Protein AF-A0A517NDY8-F1 (afdb_monomer)

Foldseek 3Di:
DDDDDDDDDDDDDDDPDDDDPDPPPDPDDDDDDPPDDPPDDDDDDDDDPPPPPVPPLDPDPPVLVVVLVVVVVVLVVVVVVVLVVQLVVQCVVVPDDDDSVVSSVVSVVVCVVVVVVSVVCSVVVSVVVSVVVSLVVVVVVVLVVQVVCVVVVHDDDQDQDDPPRPCRVVSVVVNVVVVVVVVVVVVVVVVVVVVVVVVVVVVD

Radius of gyration: 34.44 Å; Cα contacts (8 Å, |Δi|>4): 51; chains: 1; bounding box: 74×53×96 Å

Solvent-accessible surface area (backbone atoms only — not comparable to full-atom values): 13082 Å² total; per-residue (Å²): 140,85,88,85,86,88,81,86,78,86,88,83,77,96,66,98,71,84,76,83,79,81,92,82,84,74,93,81,77,76,87,76,79,84,71,86,76,81,92,76,76,88,76,75,83,92,73,78,86,74,77,75,70,82,84,64,81,61,91,53,62,70,63,53,50,50,54,50,50,51,51,50,50,53,48,52,50,50,52,50,51,50,52,50,52,56,40,50,52,50,55,66,75,58,69,83,86,67,61,69,70,58,53,49,56,52,41,50,61,70,44,43,67,59,52,50,52,53,57,62,46,44,64,56,53,50,50,51,54,50,51,53,50,42,64,54,50,55,60,53,52,54,52,54,53,48,55,52,35,51,76,66,76,41,94,70,79,80,63,82,73,68,92,91,48,95,56,48,64,61,31,52,55,49,38,56,52,50,51,53,52,53,51,54,50,52,51,51,52,56,51,52,51,51,54,51,55,53,52,60,64,72,76,110

pLDDT: mean 74.09, std 16.4, range [38.66, 94.12]

Structure (mmCIF, N/CA/C/O backbone):
data_AF-A0A517NDY8-F1
#
_entry.id   AF-A0A517NDY8-F1
#
loop_
_atom_site.group_PDB
_atom_site.id
_atom_site.type_symbol
_atom_site.label_atom_id
_atom_site.label_alt_id
_atom_site.label_comp_id
_atom_site.label_asym_id
_atom_site.label_entity_id
_atom_site.label_seq_id
_atom_site.pdbx_PDB_ins_code
_atom_site.Cartn_x
_atom_site.Cartn_y
_atom_site.Cartn_z
_atom_site.occupancy
_atom_site.B_iso_or_equiv
_atom_site.auth_seq_id
_atom_site.auth_comp_id
_atom_site.auth_asym_id
_atom_site.auth_atom_id
_atom_site.pdbx_PDB_model_num
ATOM 1 N N . MET A 1 1 ? 16.637 0.823 60.285 1.00 38.66 1 MET A N 1
ATOM 2 C CA . MET A 1 1 ? 16.468 -0.644 60.388 1.00 38.66 1 MET A CA 1
ATOM 3 C C . MET A 1 1 ? 15.219 -0.998 59.595 1.00 38.66 1 MET A C 1
ATOM 5 O O . MET A 1 1 ? 14.135 -0.649 60.023 1.00 38.66 1 MET A O 1
ATOM 9 N N . THR A 1 2 ? 15.351 -1.195 58.283 1.00 39.97 2 THR A N 1
ATOM 10 C CA . THR A 1 2 ? 15.646 -2.437 57.525 1.00 39.97 2 THR A CA 1
ATOM 11 C C . THR A 1 2 ? 14.377 -3.054 56.934 1.00 39.97 2 THR A C 1
ATOM 13 O O . THR A 1 2 ? 13.453 -3.444 57.633 1.00 39.97 2 THR A O 1
ATOM 16 N N . VAL A 1 3 ? 14.401 -3.062 55.602 1.00 48.06 3 VAL A N 1
ATOM 17 C CA . VAL A 1 3 ? 13.451 -3.531 54.588 1.00 48.06 3 VAL A CA 1
ATOM 18 C C . VAL A 1 3 ? 13.262 -5.053 54.629 1.00 48.06 3 VAL A C 1
ATOM 20 O O . VAL A 1 3 ? 14.221 -5.775 54.882 1.00 48.06 3 VAL A O 1
ATOM 23 N N . GLY A 1 4 ? 12.070 -5.538 54.258 1.00 39.91 4 GLY A N 1
ATOM 24 C CA . GLY A 1 4 ? 11.822 -6.945 53.921 1.00 39.91 4 GLY A CA 1
ATOM 25 C C . GLY A 1 4 ? 10.893 -7.096 52.710 1.00 39.91 4 GLY A C 1
ATOM 26 O O . GLY A 1 4 ? 9.677 -7.124 52.859 1.00 39.91 4 GLY A O 1
ATOM 27 N N . ARG A 1 5 ? 11.476 -7.181 51.505 1.00 50.50 5 ARG A N 1
ATOM 28 C CA . ARG A 1 5 ? 10.830 -7.608 50.247 1.00 50.50 5 ARG A CA 1
ATOM 29 C C . ARG A 1 5 ? 10.824 -9.141 50.194 1.00 50.50 5 ARG A C 1
ATOM 31 O O . ARG A 1 5 ? 11.896 -9.736 50.208 1.00 50.50 5 ARG A O 1
ATOM 38 N N . GLY A 1 6 ? 9.656 -9.768 50.064 1.00 46.53 6 GLY A N 1
ATOM 39 C CA . GLY A 1 6 ? 9.524 -11.199 49.765 1.00 46.53 6 GLY A CA 1
ATOM 40 C C . GLY A 1 6 ? 9.251 -11.430 48.279 1.00 46.53 6 GLY A C 1
ATOM 41 O O . GLY A 1 6 ? 8.103 -11.376 47.854 1.00 46.53 6 GLY A O 1
ATOM 42 N N . GLY A 1 7 ? 10.305 -11.650 47.488 1.00 41.03 7 GLY A N 1
ATOM 43 C CA . GLY A 1 7 ? 10.214 -12.105 46.097 1.00 41.03 7 GLY A CA 1
ATOM 44 C C . GLY A 1 7 ? 10.309 -13.630 46.023 1.00 41.03 7 GLY A C 1
ATOM 45 O O . GLY A 1 7 ? 11.309 -14.204 46.447 1.00 41.03 7 GLY A O 1
ATOM 46 N N . GLY A 1 8 ? 9.274 -14.285 45.496 1.00 48.66 8 GLY A N 1
ATOM 47 C CA . GLY A 1 8 ? 9.266 -15.724 45.233 1.00 48.66 8 GLY A CA 1
ATOM 48 C C . GLY A 1 8 ? 9.823 -16.036 43.845 1.00 48.66 8 GLY A C 1
ATOM 49 O O . GLY A 1 8 ? 9.153 -15.796 42.846 1.00 48.66 8 GLY A O 1
ATOM 50 N N . HIS A 1 9 ? 11.036 -16.586 43.785 1.00 49.62 9 HIS A N 1
ATOM 51 C CA . HIS A 1 9 ? 11.567 -17.241 42.587 1.00 49.62 9 HIS A CA 1
ATOM 52 C C . HIS A 1 9 ? 11.168 -18.731 42.571 1.00 49.62 9 HIS A C 1
ATOM 54 O O . HIS A 1 9 ? 11.298 -19.396 43.603 1.00 49.62 9 HIS A O 1
ATOM 60 N N . PRO A 1 10 ? 10.751 -19.298 41.424 1.00 53.66 10 PRO A N 1
ATOM 61 C CA . PRO A 1 10 ? 10.602 -20.741 41.260 1.00 53.66 10 PRO A CA 1
ATOM 62 C C . PRO A 1 10 ? 11.970 -21.434 41.114 1.00 53.66 10 PRO A C 1
ATOM 64 O O . PRO A 1 10 ? 12.860 -20.951 40.412 1.00 53.66 10 PRO A O 1
ATOM 67 N N . LYS A 1 11 ? 12.133 -22.581 41.788 1.00 53.56 11 LYS A N 1
ATOM 68 C CA . LYS A 1 11 ? 13.315 -23.453 41.697 1.00 53.56 11 LYS A CA 1
ATOM 69 C C . LYS A 1 11 ? 13.211 -24.364 40.468 1.00 53.56 11 LYS A C 1
ATOM 71 O O . LYS A 1 11 ? 12.231 -25.088 40.331 1.00 53.56 11 LYS A O 1
ATOM 76 N N . PHE A 1 12 ? 14.245 -24.368 39.628 1.00 49.75 12 PHE A N 1
ATOM 77 C CA . PHE A 1 12 ? 14.455 -25.357 38.564 1.00 49.75 12 PHE A CA 1
ATOM 78 C C . PHE A 1 12 ? 15.368 -26.487 39.072 1.00 49.75 12 PHE A C 1
ATOM 80 O O . PHE A 1 12 ? 16.372 -26.215 39.731 1.00 49.75 12 PHE A O 1
ATOM 87 N N . GLY A 1 13 ? 15.009 -27.745 38.792 1.00 55.00 13 GLY A N 1
ATOM 88 C CA . GLY A 1 13 ? 15.836 -28.930 39.064 1.00 55.00 13 GLY A CA 1
ATOM 89 C C . GLY A 1 13 ? 16.877 -29.191 37.958 1.00 55.00 13 GLY A C 1
ATOM 90 O O . GLY A 1 13 ? 16.726 -28.661 36.858 1.00 55.00 13 GLY A O 1
ATOM 91 N N . PRO A 1 14 ? 17.932 -29.993 38.214 1.00 54.09 14 PRO A N 1
ATOM 92 C CA . PRO A 1 14 ? 19.100 -30.079 37.332 1.00 54.09 14 PRO A CA 1
ATOM 93 C C . PRO A 1 14 ? 19.003 -31.118 36.197 1.00 54.09 14 PRO A C 1
ATOM 95 O O . PRO A 1 14 ? 19.969 -31.286 35.462 1.00 54.09 14 PRO A O 1
ATOM 98 N N . HIS A 1 15 ? 17.863 -31.781 35.989 1.00 53.53 15 HIS A N 1
ATOM 99 C CA . HIS A 1 15 ? 17.651 -32.681 34.849 1.00 53.53 15 HIS A CA 1
ATOM 100 C C . HIS A 1 15 ? 16.226 -32.497 34.316 1.00 53.53 15 HIS A C 1
ATOM 102 O O . HIS A 1 15 ? 15.259 -32.750 35.027 1.00 53.53 15 HIS A O 1
ATOM 108 N N . GLY A 1 16 ? 16.105 -31.973 33.093 1.00 58.19 16 GLY A N 1
ATOM 109 C CA . GLY A 1 16 ? 14.847 -31.591 32.445 1.00 58.19 16 GLY A CA 1
ATOM 110 C C . GLY A 1 16 ? 13.963 -32.768 32.030 1.00 58.19 16 GLY A C 1
ATOM 111 O O . GLY A 1 16 ? 13.742 -32.974 30.840 1.00 58.19 16 GLY A O 1
ATOM 112 N N . GLU A 1 17 ? 13.426 -33.501 33.003 1.00 45.00 17 GLU A N 1
ATOM 113 C CA . GLU A 1 17 ? 12.354 -34.477 32.812 1.00 45.00 17 GLU A CA 1
ATOM 114 C C . GLU A 1 17 ? 11.017 -33.909 33.306 1.00 45.00 17 GLU A C 1
ATOM 116 O O . GLU A 1 17 ? 10.880 -33.448 34.440 1.00 45.00 17 GLU A O 1
ATOM 121 N N . ILE A 1 18 ? 10.020 -33.929 32.421 1.00 47.91 18 ILE A N 1
ATOM 122 C CA . ILE A 1 18 ? 8.642 -33.539 32.714 1.00 47.91 18 ILE A CA 1
ATOM 123 C C . ILE A 1 18 ? 7.970 -34.741 33.388 1.00 47.91 18 ILE A C 1
ATOM 125 O O . ILE A 1 18 ? 7.658 -35.729 32.727 1.00 47.91 18 ILE A O 1
ATOM 129 N N . LEU A 1 19 ? 7.749 -34.659 34.702 1.00 53.75 19 LEU A N 1
ATOM 130 C CA . LEU A 1 19 ? 6.905 -35.606 35.434 1.00 53.75 19 LEU A CA 1
ATOM 131 C C . LEU A 1 19 ? 5.453 -35.525 34.915 1.00 53.75 19 LEU A C 1
ATOM 133 O O . LEU A 1 19 ? 4.914 -34.418 34.812 1.00 53.75 19 LEU A O 1
ATOM 137 N N . PRO A 1 20 ? 4.799 -36.659 34.598 1.00 52.59 20 PRO A N 1
ATOM 138 C CA . PRO A 1 20 ? 3.400 -36.671 34.199 1.00 52.59 20 PRO A CA 1
ATOM 139 C C . PRO A 1 20 ? 2.520 -36.344 35.409 1.00 52.59 20 PRO A C 1
ATOM 141 O O . PRO A 1 20 ? 2.594 -36.998 36.448 1.00 52.59 20 PRO A O 1
ATOM 144 N N . LEU A 1 21 ? 1.703 -35.302 35.263 1.00 48.56 21 LEU A N 1
ATOM 145 C CA . LEU A 1 21 ? 0.737 -34.877 36.26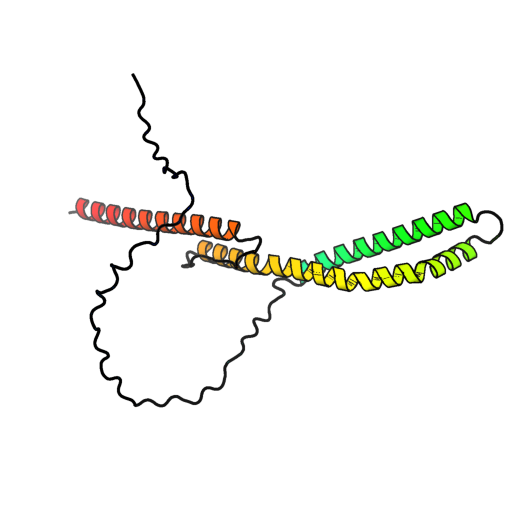6 1.00 48.56 21 LEU A CA 1
ATOM 146 C C . LEU A 1 21 ? -0.391 -35.915 36.398 1.00 48.56 21 LEU A C 1
ATOM 148 O O . LEU A 1 21 ? -0.912 -36.414 35.399 1.00 48.56 21 LEU A O 1
ATOM 152 N N . ASP A 1 22 ? -0.744 -36.189 37.651 1.00 44.44 22 ASP A N 1
ATOM 153 C CA . ASP A 1 22 ? -1.710 -37.162 38.158 1.00 44.44 22 ASP A CA 1
ATOM 154 C C . ASP A 1 22 ? -2.992 -37.373 37.336 1.00 44.44 22 ASP A C 1
ATOM 156 O O . ASP A 1 22 ? -3.792 -36.469 37.093 1.00 44.44 22 ASP A O 1
ATOM 160 N N . SER A 1 23 ? -3.255 -38.646 37.044 1.00 56.69 23 SER A N 1
ATOM 161 C CA . SER A 1 23 ? -4.447 -39.193 36.392 1.00 56.69 23 SER A CA 1
ATOM 162 C C . SER A 1 23 ? -5.623 -39.474 37.349 1.00 56.69 23 SER A C 1
ATOM 164 O O . SER A 1 23 ? -6.532 -40.228 37.004 1.00 56.69 23 SER A O 1
ATOM 166 N N . HIS A 1 24 ? -5.661 -38.870 38.544 1.00 46.22 24 HIS A N 1
ATOM 167 C CA . HIS A 1 24 ? -6.587 -39.279 39.615 1.00 46.22 24 HIS A CA 1
ATOM 168 C C . HIS A 1 24 ? -7.710 -38.295 40.001 1.00 46.22 24 HIS A C 1
ATOM 170 O O . HIS A 1 24 ? -8.442 -38.555 40.956 1.00 46.22 24 HIS A O 1
ATOM 176 N N . LEU A 1 25 ? -7.953 -37.222 39.239 1.00 47.91 25 LEU A N 1
ATOM 177 C CA . LEU A 1 25 ? -9.012 -36.242 39.549 1.00 47.91 25 LEU A CA 1
ATOM 178 C C . LEU A 1 25 ? -9.966 -35.956 38.379 1.00 47.91 25 LEU A C 1
ATOM 180 O O . LEU A 1 25 ? -10.163 -34.806 38.004 1.00 47.91 25 LEU A O 1
ATOM 184 N N . GLN A 1 26 ? -10.616 -36.983 37.821 1.00 46.97 26 GLN A N 1
ATOM 185 C CA . GLN A 1 26 ? -11.778 -36.766 36.935 1.00 46.97 26 GLN A CA 1
ATOM 186 C C . GLN A 1 26 ? -12.880 -37.843 37.017 1.00 46.97 26 GLN A C 1
ATOM 188 O O . GLN A 1 26 ? -13.765 -37.890 36.169 1.00 46.97 26 GLN A O 1
ATOM 193 N N . SER A 1 27 ? -12.913 -38.668 38.074 1.00 46.62 27 SER A N 1
ATOM 194 C CA . SER A 1 27 ? -13.950 -39.704 38.272 1.00 46.62 27 SER A CA 1
ATOM 195 C C . SER A 1 27 ? -15.226 -39.227 38.991 1.00 46.62 27 SER A C 1
ATOM 197 O O . SER A 1 27 ? -16.000 -40.038 39.498 1.00 46.62 27 SER A O 1
ATOM 199 N N . ARG A 1 28 ? -15.503 -37.918 39.030 1.00 51.22 28 ARG A N 1
ATOM 200 C CA . ARG A 1 28 ? -16.757 -37.374 39.587 1.00 51.22 28 ARG A CA 1
ATOM 201 C C . ARG A 1 28 ? -17.421 -36.376 38.643 1.00 51.22 28 ARG A C 1
ATOM 203 O O . ARG A 1 28 ? -17.555 -35.201 38.962 1.00 51.22 28 ARG A O 1
ATOM 210 N N . VAL A 1 29 ? -17.910 -36.869 37.507 1.00 52.41 29 VAL A N 1
ATOM 211 C CA . VAL A 1 29 ? -19.043 -36.243 36.812 1.00 52.41 29 VAL A CA 1
ATOM 212 C C . VAL A 1 29 ? -20.184 -37.248 36.812 1.00 52.41 29 VAL A C 1
ATOM 214 O O . VAL A 1 29 ? -20.254 -38.176 36.014 1.00 52.41 29 VAL A O 1
ATOM 217 N N . SER A 1 30 ? -21.030 -37.062 37.820 1.00 51.06 30 SER A N 1
ATOM 218 C CA . SER A 1 30 ? -22.298 -37.739 38.033 1.00 51.06 30 SER A CA 1
ATOM 219 C C . SER A 1 30 ? -23.183 -37.676 36.786 1.00 51.06 30 SER A C 1
ATOM 221 O O . SER A 1 30 ? -23.329 -36.625 36.156 1.00 51.06 30 SER A O 1
ATOM 223 N N . HIS A 1 31 ? -23.781 -38.824 36.481 1.00 42.31 31 HIS A N 1
ATOM 224 C CA . HIS A 1 31 ? -24.831 -39.055 35.504 1.00 42.31 31 HIS A CA 1
ATOM 225 C C . HIS A 1 31 ? -25.915 -37.970 35.557 1.00 42.31 31 HIS A C 1
ATOM 227 O O . HIS A 1 31 ? -26.829 -38.015 36.382 1.00 42.31 31 HIS A O 1
ATOM 233 N N . ARG A 1 32 ? -25.865 -37.013 34.626 1.00 46.97 32 ARG A N 1
ATOM 234 C CA . ARG A 1 32 ? -27.033 -36.201 34.295 1.00 46.97 32 ARG A CA 1
ATOM 235 C C . ARG A 1 32 ? -27.853 -36.982 33.271 1.00 46.97 32 ARG A C 1
ATOM 237 O O . ARG A 1 32 ? -27.483 -37.090 32.109 1.00 46.97 32 ARG A O 1
ATOM 244 N N . SER A 1 33 ? -28.926 -37.573 33.787 1.00 45.78 33 SER A N 1
ATOM 245 C CA . SER A 1 33 ? -30.064 -38.152 33.078 1.00 45.78 33 SER A CA 1
ATOM 246 C C . SER A 1 33 ? -30.347 -37.430 31.752 1.00 45.78 33 SER A C 1
ATOM 248 O O . SER A 1 33 ? -30.767 -36.271 31.749 1.00 45.78 33 SER A O 1
ATOM 250 N N . TYR A 1 34 ? -30.101 -38.110 30.629 1.00 45.12 34 TYR A N 1
ATOM 251 C CA . TYR A 1 34 ? -30.641 -37.714 29.332 1.00 45.12 34 TYR A CA 1
ATOM 252 C C . TYR A 1 34 ? -32.129 -38.052 29.347 1.00 45.12 34 TYR A C 1
ATOM 254 O O . TYR A 1 34 ? -32.539 -39.174 29.054 1.00 45.12 34 TYR A O 1
ATOM 262 N N . GLY A 1 35 ? -32.930 -37.075 29.766 1.00 46.38 35 GLY A N 1
ATOM 263 C CA . GLY A 1 35 ? -34.373 -37.121 29.611 1.00 46.38 35 GLY A CA 1
ATOM 264 C C . GLY A 1 35 ? -34.738 -37.263 28.135 1.00 46.38 35 GLY A C 1
ATOM 265 O O . GLY A 1 35 ? -34.224 -36.535 27.289 1.00 46.38 35 GLY A O 1
ATOM 266 N N . ASN A 1 36 ? -35.622 -38.224 27.869 1.00 54.28 36 ASN A N 1
ATOM 267 C CA . ASN A 1 36 ? -36.461 -38.368 26.684 1.00 54.28 36 ASN A CA 1
ATOM 268 C C . ASN A 1 36 ? -36.674 -37.049 25.915 1.00 54.28 36 ASN A C 1
ATOM 270 O O . ASN A 1 36 ? -37.464 -36.202 26.333 1.00 54.28 36 ASN A O 1
ATOM 274 N N . CYS A 1 37 ? -36.040 -36.919 24.751 1.00 52.19 37 CYS A N 1
ATOM 275 C CA . CYS A 1 37 ? -36.478 -35.974 23.731 1.00 52.19 37 CYS A CA 1
ATOM 276 C C . CYS A 1 37 ? -37.568 -36.661 22.894 1.00 52.19 37 CYS A C 1
ATOM 278 O O . CYS A 1 37 ? -37.277 -37.681 22.264 1.00 52.19 37 CYS A O 1
ATOM 280 N N . PRO A 1 38 ? -38.812 -36.154 22.858 1.00 54.09 38 PRO A N 1
ATOM 281 C CA . PRO A 1 38 ? -39.816 -36.673 21.944 1.00 54.09 38 PRO A CA 1
ATOM 282 C C . PRO A 1 38 ? -39.367 -36.408 20.504 1.00 54.09 38 PRO A C 1
ATOM 284 O O . PRO A 1 38 ? -39.170 -35.267 20.085 1.00 54.09 38 PRO A O 1
ATOM 287 N N . ALA A 1 39 ? -39.198 -37.491 19.749 1.00 57.47 39 ALA A N 1
ATOM 288 C CA . ALA A 1 39 ? -38.944 -37.480 18.320 1.00 57.47 39 ALA A CA 1
ATOM 289 C C . ALA A 1 39 ? -40.207 -37.040 17.570 1.00 57.47 39 ALA A C 1
ATOM 291 O O . ALA A 1 39 ? -40.913 -37.861 16.994 1.00 57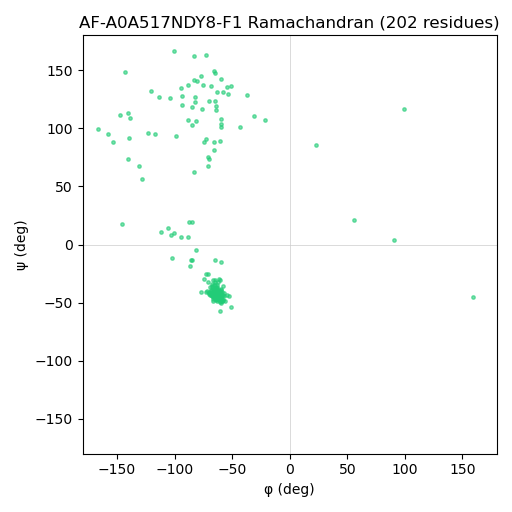.47 39 ALA A O 1
ATOM 292 N N . ASN A 1 40 ? -40.529 -35.748 17.599 1.00 59.56 40 ASN A N 1
ATOM 293 C CA . ASN A 1 40 ? -41.433 -35.175 16.614 1.00 59.56 40 ASN A CA 1
ATOM 294 C C . ASN A 1 40 ? -41.226 -33.666 16.496 1.00 59.56 40 ASN A C 1
ATOM 296 O O . ASN A 1 40 ? -41.770 -32.894 17.277 1.00 59.56 40 ASN A O 1
ATOM 300 N N . ASN A 1 41 ? -40.407 -33.262 15.528 1.00 50.44 41 ASN A N 1
ATOM 301 C CA . ASN A 1 41 ? -40.633 -32.043 14.762 1.00 50.44 41 ASN A CA 1
ATOM 302 C C . ASN A 1 41 ? -39.727 -32.058 13.531 1.00 50.44 41 ASN A C 1
ATOM 304 O O . ASN A 1 41 ? -38.530 -31.802 13.602 1.00 50.44 41 ASN A O 1
ATOM 308 N N . HIS A 1 42 ? -40.338 -32.432 12.410 1.00 53.88 42 HIS A N 1
ATOM 309 C CA . HIS A 1 42 ? -40.285 -31.689 11.154 1.00 53.88 42 HIS A CA 1
ATOM 310 C C . HIS A 1 42 ? -39.070 -30.749 11.009 1.00 53.88 42 HIS A C 1
ATOM 312 O O . HIS A 1 42 ? -39.148 -2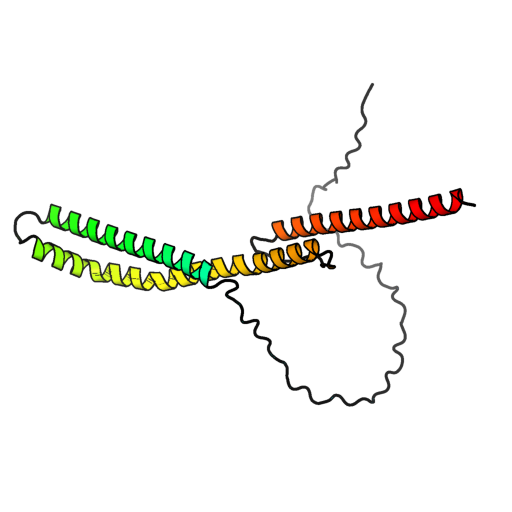9.554 11.291 1.00 53.88 42 HIS A O 1
ATOM 318 N N . TYR A 1 43 ? -37.942 -31.284 10.542 1.00 53.09 43 TYR A N 1
ATOM 319 C CA . TYR A 1 43 ? -36.895 -30.440 9.975 1.00 53.09 43 TYR A CA 1
ATOM 320 C C . TYR A 1 43 ? -37.358 -30.012 8.574 1.00 53.09 43 TYR A C 1
ATOM 322 O O . TYR A 1 43 ? -37.541 -30.886 7.722 1.00 53.09 43 TYR A O 1
ATOM 330 N N . PRO A 1 44 ? -37.581 -28.713 8.299 1.00 62.47 44 PRO A N 1
ATOM 331 C CA . PRO A 1 44 ? -37.761 -28.265 6.926 1.00 62.47 44 PRO A CA 1
ATOM 332 C C . PRO A 1 44 ? -36.455 -28.497 6.145 1.00 62.47 44 PRO A C 1
ATOM 334 O O . PRO A 1 44 ? -35.372 -28.402 6.728 1.00 62.47 44 PRO A O 1
ATOM 337 N N . PRO A 1 45 ? -36.522 -28.793 4.836 1.00 60.12 45 PRO A N 1
ATOM 338 C CA . PRO A 1 45 ? -35.343 -29.102 4.046 1.00 60.12 45 PRO A CA 1
ATOM 339 C C . PRO A 1 45 ? -34.409 -27.891 3.954 1.00 60.12 45 PRO A C 1
ATOM 341 O O . PRO A 1 45 ? -34.760 -26.794 3.521 1.00 60.12 45 PRO A O 1
ATOM 344 N N . ASN A 1 46 ? -33.181 -28.136 4.380 1.00 61.62 46 ASN A N 1
ATOM 345 C CA . ASN A 1 46 ? -32.063 -27.216 4.475 1.00 61.62 46 ASN A CA 1
ATOM 346 C C . ASN A 1 46 ? -31.476 -26.918 3.082 1.00 61.62 46 ASN A C 1
ATOM 348 O O . ASN A 1 46 ? -30.494 -27.517 2.656 1.00 61.62 46 ASN A O 1
ATOM 352 N N . HIS A 1 47 ? -32.025 -25.914 2.411 1.00 58.00 47 HIS A N 1
ATOM 353 C CA . HIS A 1 47 ? -31.365 -25.121 1.371 1.00 58.00 47 HIS A CA 1
ATOM 354 C C . HIS A 1 47 ? -31.810 -23.689 1.671 1.00 58.00 47 HIS A C 1
ATOM 356 O O . HIS A 1 47 ? -33.001 -23.431 1.675 1.00 58.00 47 HIS A O 1
ATOM 362 N N . TYR A 1 48 ? -30.980 -22.768 2.160 1.00 56.56 48 TYR A N 1
ATOM 363 C CA . TYR A 1 48 ? -29.827 -22.189 1.487 1.00 56.56 48 TYR A CA 1
ATOM 364 C C . TYR A 1 48 ? -28.745 -21.870 2.523 1.00 56.56 48 TYR A C 1
ATOM 366 O O . TYR A 1 48 ? -28.873 -20.944 3.324 1.00 56.56 48 TYR A O 1
ATOM 374 N N . ARG A 1 49 ? -27.629 -22.602 2.483 1.00 51.41 49 ARG A N 1
ATOM 375 C CA . ARG A 1 49 ? -26.375 -22.129 3.071 1.00 51.41 49 ARG A CA 1
ATOM 376 C C . ARG A 1 49 ? -25.967 -20.924 2.226 1.00 51.41 49 ARG A C 1
ATOM 378 O O . ARG A 1 49 ? -25.297 -21.098 1.212 1.00 51.41 49 ARG A O 1
ATOM 385 N N . SER A 1 50 ? -26.426 -19.718 2.574 1.00 55.56 50 SER A N 1
ATOM 386 C CA . SER A 1 50 ? -25.872 -18.507 1.979 1.00 55.56 50 SER A CA 1
ATOM 387 C C . SER A 1 50 ? -24.394 -18.533 2.340 1.00 55.56 50 SER A C 1
ATOM 389 O O . SER A 1 50 ? -24.014 -18.265 3.483 1.00 55.56 50 SER A O 1
ATOM 391 N N . MET A 1 51 ? -23.554 -18.939 1.392 1.00 56.19 51 MET A N 1
ATOM 392 C CA . MET A 1 51 ? -22.149 -18.596 1.426 1.00 56.19 51 MET A CA 1
ATOM 393 C C . MET A 1 51 ? -22.132 -17.078 1.368 1.00 56.19 51 MET A C 1
ATOM 395 O O . MET A 1 51 ? -22.141 -16.479 0.297 1.00 56.19 51 MET A O 1
ATOM 399 N N . TYR A 1 52 ? -22.184 -16.457 2.543 1.00 58.25 52 TYR A N 1
ATOM 400 C CA . TYR A 1 52 ? -21.854 -15.063 2.720 1.00 58.25 52 TYR A CA 1
ATOM 401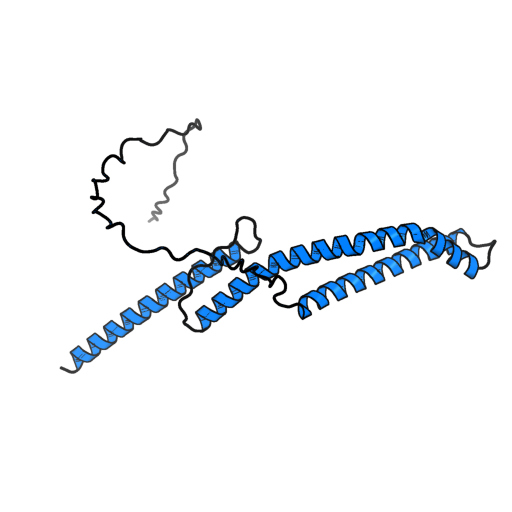 C C . TYR A 1 52 ? -20.362 -14.982 2.412 1.00 58.25 52 TYR A C 1
ATOM 403 O O . TYR A 1 52 ? -19.500 -15.069 3.287 1.00 58.25 52 TYR A O 1
ATOM 411 N N . VAL A 1 53 ? -20.042 -14.920 1.120 1.00 51.03 53 VAL A N 1
ATOM 412 C CA . VAL A 1 53 ? -18.726 -14.521 0.660 1.00 51.03 53 VAL A CA 1
ATOM 413 C C . VAL A 1 53 ? -18.576 -13.123 1.227 1.00 51.03 53 VAL A C 1
ATOM 415 O O . VAL A 1 53 ? -19.284 -12.203 0.827 1.00 51.03 53 VAL A O 1
ATOM 418 N N . ARG A 1 54 ? -17.723 -12.972 2.242 1.00 59.19 54 ARG A N 1
ATOM 419 C CA . ARG A 1 54 ? -17.420 -11.675 2.846 1.00 59.19 54 ARG A CA 1
ATOM 420 C C . ARG A 1 54 ? -16.605 -10.874 1.829 1.00 59.19 54 ARG A C 1
ATOM 422 O O . ARG A 1 54 ? -15.392 -10.734 1.937 1.00 59.19 54 ARG A O 1
ATOM 429 N N . SER A 1 55 ? -17.284 -10.393 0.796 1.00 44.19 55 SER A N 1
ATOM 430 C CA . SER A 1 55 ? -16.741 -9.695 -0.359 1.00 44.19 55 SER A CA 1
ATOM 431 C C . SER A 1 55 ? -16.551 -8.218 -0.035 1.00 44.19 55 SER A C 1
ATOM 433 O O . SER A 1 55 ? -17.179 -7.351 -0.633 1.00 44.19 55 SER A O 1
ATOM 435 N N . LYS A 1 56 ? -15.701 -7.907 0.942 1.00 53.53 56 LYS A N 1
ATOM 436 C CA . LYS A 1 56 ? -15.162 -6.551 1.107 1.00 53.53 56 LYS A CA 1
ATOM 437 C C . LYS A 1 56 ? -13.701 -6.649 1.510 1.00 53.53 56 LYS A C 1
ATOM 439 O O . LYS A 1 56 ? -13.340 -6.450 2.662 1.00 53.53 56 LYS A O 1
ATOM 444 N N . ILE A 1 57 ? -12.876 -7.005 0.527 1.00 51.56 57 ILE A N 1
ATOM 445 C CA . ILE A 1 57 ? -11.413 -6.968 0.641 1.00 51.56 57 ILE A CA 1
ATOM 446 C C . ILE A 1 57 ? -10.851 -5.553 0.410 1.00 51.56 57 ILE A C 1
ATOM 448 O O . ILE A 1 57 ? -9.666 -5.332 0.606 1.00 51.56 57 ILE A O 1
ATOM 452 N N . LEU A 1 58 ? -11.711 -4.589 0.054 1.00 48.06 58 LEU A N 1
ATOM 453 C CA . LEU A 1 58 ? -11.387 -3.171 -0.092 1.00 48.06 58 LEU A CA 1
ATOM 454 C C . LEU A 1 58 ? -12.301 -2.357 0.825 1.00 48.06 58 LEU A C 1
ATOM 456 O O . LEU A 1 58 ? -13.446 -2.065 0.488 1.00 48.06 58 LEU A O 1
ATOM 460 N N . VAL A 1 59 ? -11.801 -2.039 2.017 1.00 55.38 59 VAL A N 1
ATOM 461 C CA . VAL A 1 59 ? -12.465 -1.129 2.965 1.00 55.38 59 VAL A CA 1
ATOM 462 C C . VAL A 1 59 ? -12.374 0.323 2.474 1.00 55.38 59 VAL A C 1
ATOM 464 O O . VAL A 1 59 ? -13.256 1.114 2.788 1.00 55.38 59 VAL A O 1
ATOM 467 N N . ASP A 1 60 ? -11.368 0.656 1.652 1.00 56.03 60 ASP A N 1
ATOM 468 C CA . ASP A 1 60 ? -11.241 1.978 1.034 1.00 56.03 60 ASP A CA 1
ATOM 469 C C . ASP A 1 60 ? -10.449 1.920 -0.296 1.00 56.03 60 ASP A C 1
ATOM 471 O O . ASP A 1 60 ? -9.219 2.055 -0.307 1.00 56.03 60 ASP A O 1
ATOM 475 N N . PRO A 1 61 ? -11.116 1.683 -1.445 1.00 60.94 61 PRO A N 1
ATOM 476 C CA . PRO A 1 61 ? -10.437 1.604 -2.737 1.00 60.94 61 PRO A CA 1
ATOM 477 C C . PRO A 1 61 ? -9.721 2.910 -3.089 1.00 60.94 61 PRO A C 1
ATOM 479 O O . PRO A 1 61 ? -8.673 2.878 -3.724 1.00 60.94 61 PRO A O 1
ATOM 482 N N . LYS A 1 62 ? -10.226 4.065 -2.645 1.00 65.50 62 LYS A N 1
ATOM 483 C CA . LYS A 1 62 ? -9.681 5.375 -3.019 1.00 65.50 62 LYS A CA 1
ATOM 484 C C . LYS A 1 62 ? -8.288 5.603 -2.424 1.00 65.50 62 LYS A C 1
ATOM 486 O O . LYS A 1 62 ? -7.371 6.038 -3.123 1.00 65.50 62 LYS A O 1
ATOM 491 N N . VAL A 1 63 ? -8.107 5.248 -1.152 1.00 64.69 63 VAL A N 1
ATOM 492 C CA . VAL A 1 63 ? -6.812 5.350 -0.460 1.00 64.69 63 VAL A CA 1
ATOM 493 C C . VAL A 1 63 ? -5.818 4.320 -0.998 1.00 64.69 63 VAL A C 1
ATOM 495 O O . VAL A 1 63 ? -4.661 4.654 -1.256 1.00 64.69 63 VAL A O 1
ATOM 498 N N . GLN A 1 64 ? -6.263 3.088 -1.253 1.00 68.81 64 GLN A N 1
ATOM 499 C CA . GLN A 1 64 ? -5.388 2.040 -1.789 1.00 68.81 64 GLN A CA 1
ATOM 500 C C . GLN A 1 64 ? -4.923 2.346 -3.219 1.00 68.81 64 GLN A C 1
ATOM 502 O O . GLN A 1 64 ? -3.734 2.209 -3.506 1.00 68.81 64 GLN A O 1
ATOM 507 N N . TRP A 1 65 ? -5.799 2.871 -4.083 1.00 75.56 65 TRP A N 1
ATOM 508 C CA . TRP A 1 65 ? -5.419 3.346 -5.421 1.00 75.56 65 TRP A CA 1
ATOM 509 C C . TRP A 1 65 ? -4.412 4.498 -5.384 1.00 75.56 65 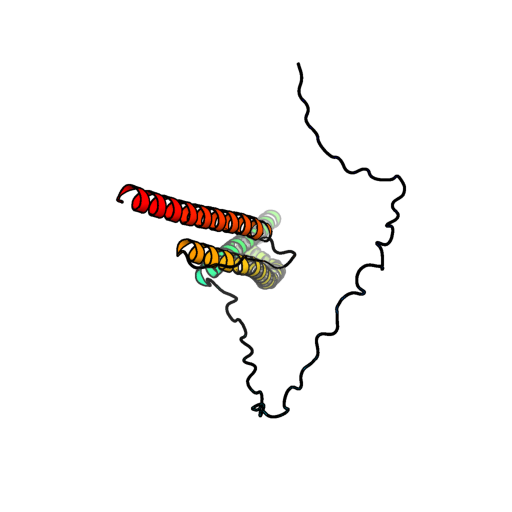TRP A C 1
ATOM 511 O O . TRP A 1 65 ? -3.579 4.604 -6.278 1.00 75.56 65 TRP A O 1
ATOM 521 N N . THR A 1 66 ? -4.426 5.323 -4.334 1.00 80.75 66 THR A N 1
ATOM 522 C CA . THR A 1 66 ? -3.457 6.418 -4.172 1.00 80.75 66 THR A CA 1
ATOM 523 C C . THR A 1 66 ? -2.058 5.875 -3.872 1.00 80.75 66 THR A C 1
ATOM 525 O O . THR A 1 66 ? -1.077 6.329 -4.458 1.00 80.75 66 THR A O 1
ATOM 528 N N . ILE A 1 67 ? -1.951 4.863 -3.005 1.00 81.00 67 ILE A N 1
ATOM 529 C CA . ILE A 1 67 ? -0.676 4.195 -2.696 1.00 81.00 67 ILE A CA 1
ATOM 530 C C . ILE A 1 67 ? -0.149 3.458 -3.930 1.00 81.00 67 ILE A C 1
ATOM 532 O O . ILE A 1 67 ? 1.021 3.601 -4.280 1.00 81.00 67 ILE A O 1
ATOM 536 N N . VAL A 1 68 ? -1.023 2.726 -4.624 1.00 81.19 68 VAL A N 1
ATOM 537 C CA . VAL A 1 68 ? -0.678 2.016 -5.863 1.00 81.19 68 VAL A CA 1
ATOM 538 C C . VAL A 1 68 ? -0.228 2.994 -6.950 1.00 81.19 68 VAL A C 1
ATOM 540 O O . VAL A 1 68 ? 0.804 2.771 -7.573 1.00 81.19 68 VAL A O 1
ATOM 543 N N . GLY A 1 69 ? -0.938 4.108 -7.143 1.00 84.69 69 GLY A N 1
ATOM 544 C CA . GLY A 1 69 ? -0.563 5.142 -8.108 1.00 84.69 69 GLY A CA 1
ATOM 545 C C . GLY A 1 69 ? 0.799 5.762 -7.801 1.00 84.69 69 GLY A C 1
ATOM 546 O O . GLY A 1 69 ? 1.623 5.908 -8.702 1.00 84.69 69 GLY A O 1
ATOM 547 N N . ARG A 1 70 ? 1.090 6.053 -6.523 1.00 87.81 70 ARG A N 1
ATOM 548 C CA . ARG A 1 70 ? 2.419 6.529 -6.104 1.00 87.81 70 ARG A CA 1
ATOM 549 C C . ARG A 1 70 ? 3.491 5.483 -6.383 1.00 87.81 70 ARG A C 1
ATOM 551 O O . ARG A 1 70 ? 4.535 5.845 -6.912 1.00 87.81 70 ARG A O 1
ATOM 558 N N . LEU A 1 71 ? 3.240 4.212 -6.081 1.00 87.31 71 LEU A N 1
ATOM 559 C CA . LEU A 1 71 ? 4.188 3.131 -6.346 1.00 87.31 71 LEU A CA 1
ATOM 560 C C . LEU A 1 71 ? 4.497 2.999 -7.844 1.00 87.31 71 LEU A C 1
ATOM 562 O O . LEU A 1 71 ? 5.663 2.958 -8.226 1.00 87.31 71 LEU A O 1
ATOM 566 N N . VAL A 1 72 ? 3.465 3.000 -8.690 1.00 87.81 72 VAL A N 1
ATOM 567 C CA . VAL A 1 72 ? 3.615 2.950 -10.152 1.00 87.81 72 VAL A CA 1
ATOM 568 C C . VAL A 1 72 ? 4.373 4.174 -10.664 1.00 87.81 72 VAL A C 1
ATOM 570 O O . VAL A 1 72 ? 5.264 4.025 -11.492 1.00 87.81 72 VAL A O 1
ATOM 573 N N . ALA A 1 73 ? 4.094 5.371 -10.143 1.00 88.25 73 ALA A N 1
ATOM 574 C CA . ALA A 1 73 ? 4.816 6.581 -10.533 1.00 88.25 73 ALA A CA 1
ATOM 575 C C . ALA A 1 73 ? 6.317 6.496 -10.204 1.00 88.25 73 ALA A C 1
ATOM 577 O O . ALA A 1 73 ? 7.143 6.795 -11.065 1.00 88.25 73 ALA A O 1
ATOM 578 N N . HIS A 1 74 ? 6.678 6.031 -9.000 1.00 89.88 74 HIS A N 1
ATOM 579 C CA . HIS A 1 74 ? 8.083 5.817 -8.630 1.00 89.88 74 HIS A CA 1
ATOM 580 C C . HIS A 1 74 ? 8.731 4.738 -9.503 1.00 89.88 74 HIS A C 1
ATOM 582 O O . HIS A 1 74 ? 9.875 4.896 -9.916 1.00 89.88 74 HIS A O 1
ATOM 588 N N . TRP A 1 75 ? 7.997 3.675 -9.837 1.00 89.56 75 TRP A N 1
ATOM 589 C CA . TRP A 1 75 ? 8.483 2.614 -10.717 1.00 89.56 75 TRP A CA 1
ATOM 590 C C . TRP A 1 75 ? 8.761 3.113 -12.138 1.00 89.56 75 TRP A C 1
ATOM 592 O O . TRP A 1 75 ? 9.821 2.841 -12.697 1.00 89.56 75 TRP A O 1
ATOM 602 N N . CYS A 1 76 ? 7.840 3.888 -12.713 1.00 89.81 76 CYS A N 1
ATOM 603 C CA . CYS A 1 76 ? 8.025 4.508 -14.022 1.00 89.81 76 CYS A CA 1
ATOM 604 C C . CYS A 1 76 ? 9.199 5.491 -14.008 1.00 89.81 76 CYS A C 1
ATOM 606 O O . CYS A 1 76 ? 10.021 5.464 -14.918 1.00 89.81 76 CYS A O 1
ATOM 608 N N . MET A 1 77 ? 9.315 6.320 -12.966 1.00 92.25 77 MET A N 1
ATOM 609 C CA . MET A 1 77 ? 10.440 7.245 -12.806 1.00 92.25 77 MET A CA 1
ATOM 610 C C . MET A 1 77 ? 11.772 6.495 -12.718 1.00 92.25 77 MET A C 1
ATOM 612 O O . MET A 1 77 ? 12.719 6.849 -13.413 1.00 92.25 77 MET A O 1
ATOM 616 N N . PHE A 1 78 ? 11.828 5.419 -11.931 1.00 90.19 78 PHE A N 1
ATOM 617 C CA . PHE A 1 78 ? 12.999 4.553 -11.833 1.00 90.19 78 PHE A CA 1
ATOM 618 C C . PHE A 1 78 ? 13.374 3.940 -13.189 1.00 90.19 78 PHE A C 1
ATOM 620 O O . PHE A 1 78 ? 14.539 3.983 -13.578 1.00 90.19 78 PHE A O 1
ATOM 627 N N . LEU A 1 79 ? 12.395 3.426 -13.939 1.00 90.62 79 LEU A N 1
ATOM 628 C CA . LEU A 1 79 ? 12.615 2.835 -15.260 1.00 90.62 79 LEU A CA 1
ATOM 629 C C . LEU A 1 79 ? 13.127 3.873 -16.269 1.00 90.62 79 LEU A C 1
ATOM 631 O O . LEU A 1 79 ? 14.065 3.589 -17.010 1.00 90.62 79 LEU A O 1
ATOM 635 N N . VAL A 1 80 ? 12.572 5.089 -16.257 1.00 91.38 80 VAL A N 1
ATOM 636 C CA . VAL A 1 80 ? 13.046 6.208 -17.087 1.00 91.38 80 VAL A CA 1
ATOM 637 C C . VAL A 1 80 ? 14.477 6.593 -16.722 1.00 91.38 80 VAL A C 1
ATOM 639 O O . VAL A 1 80 ? 15.311 6.723 -17.615 1.00 91.38 80 VAL A O 1
ATOM 642 N N . CYS A 1 81 ? 14.795 6.729 -15.432 1.00 94.12 81 CYS A N 1
ATOM 643 C CA . CYS A 1 81 ? 16.156 7.018 -14.979 1.00 94.12 81 CYS A CA 1
ATOM 644 C C . CYS A 1 81 ? 17.144 5.924 -15.398 1.00 94.12 81 CYS A C 1
ATOM 646 O O . CYS A 1 81 ? 18.235 6.237 -15.867 1.00 94.12 81 CYS A O 1
ATOM 648 N N . LEU A 1 82 ? 16.763 4.652 -15.276 1.00 91.00 82 LEU A N 1
ATOM 649 C CA . LEU A 1 82 ? 17.607 3.525 -15.660 1.00 91.00 82 LEU A CA 1
ATOM 650 C C . LEU A 1 82 ? 17.888 3.520 -17.171 1.00 91.00 82 LEU A C 1
ATOM 652 O O . LEU A 1 82 ? 19.045 3.440 -17.576 1.00 91.00 82 LEU A O 1
ATOM 656 N N . ILE A 1 83 ? 16.854 3.699 -17.998 1.00 90.50 83 ILE A N 1
ATOM 657 C CA . ILE A 1 83 ? 16.994 3.839 -19.457 1.00 90.50 83 ILE A CA 1
ATOM 658 C C . ILE A 1 83 ? 17.878 5.041 -19.809 1.00 90.50 83 ILE A C 1
ATOM 660 O O . ILE A 1 83 ? 18.762 4.931 -20.663 1.00 90.50 83 ILE A O 1
ATOM 664 N N . ALA A 1 84 ? 17.674 6.182 -19.147 1.00 90.38 84 ALA A N 1
ATOM 665 C CA . ALA A 1 84 ? 18.444 7.398 -19.387 1.00 90.38 84 ALA A CA 1
ATOM 666 C C . ALA A 1 84 ? 19.931 7.201 -19.065 1.00 90.38 84 ALA A C 1
ATOM 668 O O . ALA A 1 84 ? 20.773 7.534 -19.895 1.00 90.38 84 ALA A O 1
ATOM 669 N N . ILE A 1 85 ? 20.261 6.601 -17.916 1.00 91.25 85 ILE A N 1
ATOM 670 C CA . ILE A 1 85 ? 21.647 6.309 -17.520 1.00 91.25 85 ILE A CA 1
ATOM 671 C C . ILE A 1 85 ? 22.289 5.327 -18.502 1.00 91.25 85 ILE A C 1
ATOM 673 O O . ILE A 1 85 ? 23.379 5.589 -19.005 1.00 91.25 85 ILE A O 1
ATOM 677 N N . CYS A 1 86 ? 21.619 4.222 -18.836 1.00 87.62 86 CYS A N 1
ATOM 678 C CA . CYS A 1 86 ? 22.166 3.238 -19.771 1.00 87.62 86 CYS A CA 1
ATOM 679 C C . CYS A 1 86 ? 22.371 3.824 -21.180 1.00 87.62 86 CYS A C 1
ATOM 681 O O . CYS A 1 86 ? 23.357 3.507 -21.846 1.00 87.62 86 CYS A O 1
ATOM 683 N N . THR A 1 87 ? 21.466 4.697 -21.628 1.00 86.94 87 THR A N 1
ATOM 684 C CA . THR A 1 87 ? 21.590 5.406 -22.911 1.00 86.94 87 THR A CA 1
ATOM 685 C C . THR A 1 87 ? 22.723 6.428 -22.868 1.00 86.94 87 THR A C 1
ATOM 687 O O . THR A 1 87 ? 23.529 6.474 -23.792 1.00 86.94 87 THR A O 1
ATOM 690 N N . MET A 1 88 ? 22.844 7.197 -21.783 1.00 88.12 88 MET A N 1
ATOM 691 C CA . MET A 1 88 ? 23.933 8.155 -21.578 1.00 88.12 88 MET A CA 1
ATOM 692 C C . MET A 1 88 ? 25.298 7.461 -21.616 1.00 88.12 88 MET A C 1
ATOM 694 O O . MET A 1 88 ? 26.178 7.897 -22.352 1.00 88.12 88 MET A O 1
ATOM 698 N N . VAL A 1 89 ? 25.460 6.357 -20.881 1.00 88.50 89 VAL A N 1
ATOM 699 C CA . VAL A 1 89 ? 26.695 5.557 -20.879 1.00 88.50 89 VAL A CA 1
ATOM 700 C C . VAL A 1 89 ? 27.034 5.111 -22.300 1.00 88.50 89 VAL A C 1
ATOM 702 O O . VAL A 1 89 ? 28.150 5.328 -22.764 1.00 88.50 89 VAL A O 1
ATOM 705 N N . ARG A 1 90 ? 26.068 4.554 -23.038 1.00 84.69 90 ARG A N 1
ATOM 706 C CA . ARG A 1 90 ? 26.300 4.107 -24.416 1.00 84.69 90 ARG A CA 1
ATOM 707 C C . ARG A 1 90 ? 26.707 5.257 -25.340 1.00 84.69 90 ARG A C 1
ATOM 709 O O . ARG A 1 90 ? 27.661 5.111 -26.091 1.00 84.69 90 ARG A O 1
ATOM 716 N N . VAL A 1 91 ? 26.056 6.414 -25.243 1.00 84.88 91 VAL A N 1
ATOM 717 C CA . VAL A 1 91 ? 26.420 7.605 -26.028 1.00 84.88 91 VAL A CA 1
ATOM 718 C C . VAL A 1 91 ? 27.838 8.090 -25.703 1.00 84.88 91 VAL A C 1
ATOM 720 O O . VAL A 1 91 ? 28.568 8.451 -26.621 1.00 84.88 91 VAL A O 1
ATOM 723 N N . MET A 1 92 ? 28.258 8.061 -24.434 1.00 85.75 92 MET A N 1
ATOM 724 C CA . MET A 1 92 ? 29.610 8.475 -24.035 1.00 85.75 92 MET A CA 1
ATOM 725 C C . MET A 1 92 ? 30.704 7.524 -24.540 1.00 85.75 92 MET A C 1
ATOM 727 O O . MET A 1 92 ? 31.757 7.991 -24.961 1.00 85.75 92 MET A O 1
ATOM 731 N N . PHE A 1 93 ? 30.469 6.208 -24.521 1.00 83.75 93 PHE A N 1
ATOM 732 C CA . PHE A 1 93 ? 31.469 5.210 -24.928 1.00 83.75 93 PHE A CA 1
ATOM 733 C C . PHE A 1 93 ? 31.481 4.901 -26.434 1.00 83.75 93 PHE A C 1
ATOM 735 O O . PHE A 1 93 ? 32.469 4.375 -26.933 1.00 83.75 93 PHE A O 1
ATOM 742 N N . THR A 1 94 ? 30.415 5.222 -27.173 1.00 79.69 94 THR A N 1
ATOM 743 C CA . THR A 1 94 ? 30.340 5.074 -28.644 1.00 79.69 94 THR A CA 1
ATOM 744 C C . THR A 1 94 ? 30.723 6.371 -29.382 1.00 79.69 94 THR A C 1
ATOM 746 O O . THR A 1 94 ? 30.580 6.468 -30.598 1.00 79.69 94 THR A O 1
ATOM 749 N N . GLY A 1 95 ? 31.197 7.391 -28.658 1.00 62.50 95 GLY A N 1
ATOM 750 C CA . GLY A 1 95 ? 31.490 8.722 -29.187 1.00 62.50 95 GLY A CA 1
ATOM 751 C C . GLY A 1 95 ? 32.535 8.730 -30.307 1.00 62.50 95 GLY A C 1
ATOM 752 O O . GLY A 1 95 ? 33.729 8.650 -30.035 1.00 62.50 95 GLY A O 1
ATOM 753 N N . GLY A 1 96 ? 32.075 8.888 -31.554 1.00 62.50 96 GLY A N 1
ATOM 754 C CA . GLY A 1 96 ? 32.915 9.206 -32.714 1.00 62.50 96 GLY A CA 1
ATOM 755 C C . GLY A 1 96 ? 32.302 8.852 -34.073 1.00 62.50 96 GLY A C 1
ATOM 756 O O . GLY A 1 96 ? 32.317 9.685 -34.972 1.00 62.50 96 GLY A O 1
ATOM 757 N N . ASP A 1 97 ? 31.710 7.662 -34.210 1.00 64.19 97 ASP A N 1
ATOM 758 C CA . ASP A 1 97 ? 31.466 7.071 -35.542 1.00 64.19 97 ASP A CA 1
ATOM 759 C C . ASP A 1 97 ? 30.022 7.172 -36.067 1.00 64.19 97 ASP A C 1
ATOM 761 O O . ASP A 1 97 ? 29.767 6.913 -37.243 1.00 64.19 97 ASP A O 1
ATOM 765 N N . VAL A 1 98 ? 29.050 7.549 -35.228 1.00 73.62 98 VAL A N 1
ATOM 766 C CA . VAL A 1 98 ? 27.617 7.500 -35.581 1.00 73.62 98 VAL A CA 1
ATOM 767 C C . VAL A 1 98 ? 26.812 8.668 -35.014 1.00 73.62 98 VAL A C 1
ATOM 769 O O . VAL A 1 98 ? 27.088 9.185 -33.932 1.00 73.62 98 VAL A O 1
ATOM 772 N N . SER A 1 99 ? 25.773 9.066 -35.757 1.00 82.88 99 SER A N 1
ATOM 773 C CA . SER A 1 99 ? 24.829 10.122 -35.374 1.00 82.88 99 SER 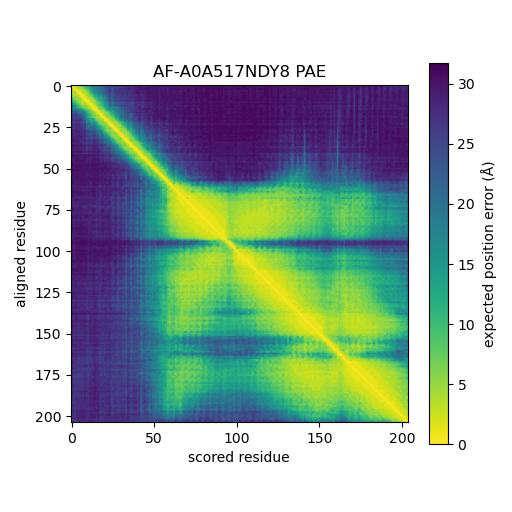A CA 1
ATOM 774 C C . SER A 1 99 ? 24.194 9.850 -34.003 1.00 82.88 99 SER A C 1
ATOM 776 O O . SER A 1 99 ? 23.742 8.742 -33.713 1.00 82.88 99 SER A O 1
ATOM 778 N N . MET A 1 100 ? 24.101 10.875 -33.149 1.00 77.44 100 MET A N 1
ATOM 779 C CA . MET A 1 100 ? 23.579 10.715 -31.783 1.00 77.44 100 MET A CA 1
ATOM 780 C C . MET A 1 100 ? 22.151 10.147 -31.756 1.00 77.44 100 MET A C 1
ATOM 782 O O . MET A 1 100 ? 21.823 9.337 -30.891 1.00 77.44 100 MET A O 1
ATOM 786 N N . GLY A 1 101 ? 21.308 10.521 -32.725 1.00 80.50 101 GLY A N 1
ATOM 787 C CA . GLY A 1 101 ? 19.931 10.029 -32.810 1.00 80.50 101 GLY A CA 1
ATOM 788 C C . GLY A 1 101 ? 19.848 8.525 -33.085 1.00 80.50 101 GLY A C 1
ATOM 789 O O . GLY A 1 101 ? 19.023 7.834 -32.487 1.00 80.50 101 GLY A O 1
ATOM 790 N N . THR A 1 102 ? 20.732 7.993 -33.935 1.00 82.38 102 THR A N 1
ATOM 791 C CA . THR A 1 102 ? 20.760 6.557 -34.249 1.00 82.38 102 THR A CA 1
ATOM 792 C C . THR A 1 102 ? 21.256 5.745 -33.058 1.00 82.38 102 THR A C 1
ATOM 794 O O . THR A 1 102 ? 20.636 4.739 -32.714 1.00 82.38 102 THR A O 1
ATOM 797 N N . THR A 1 103 ? 22.275 6.241 -32.347 1.00 83.38 103 THR A N 1
ATOM 798 C CA . THR A 1 103 ? 22.792 5.608 -31.125 1.00 83.38 103 THR A CA 1
ATOM 799 C C . THR A 1 103 ? 21.726 5.539 -30.034 1.00 83.38 103 THR A C 1
ATOM 801 O O . THR A 1 103 ? 21.598 4.511 -29.373 1.00 83.38 103 THR A O 1
ATOM 804 N N . VAL A 1 104 ? 20.902 6.579 -29.860 1.00 83.38 104 VAL A N 1
ATOM 805 C CA . VAL A 1 104 ? 19.801 6.579 -28.876 1.00 83.38 104 VAL A CA 1
ATOM 806 C C . VAL A 1 104 ? 18.735 5.536 -29.218 1.00 83.38 104 VAL A C 1
ATOM 808 O O . VAL A 1 104 ? 18.342 4.757 -28.350 1.00 83.38 104 VAL A O 1
ATOM 811 N N . VAL A 1 105 ? 18.286 5.467 -30.474 1.00 87.06 105 VAL A N 1
ATOM 812 C CA . VAL A 1 105 ? 17.261 4.493 -30.895 1.00 87.06 105 VAL A CA 1
ATOM 813 C C . VAL A 1 105 ? 17.766 3.057 -30.751 1.00 87.06 105 VAL A C 1
ATOM 815 O O . VAL A 1 105 ? 17.033 2.178 -30.296 1.00 87.06 105 VAL A O 1
ATOM 818 N N . GLU A 1 106 ? 19.024 2.807 -31.101 1.00 85.94 106 GLU A N 1
ATOM 819 C CA . GLU A 1 106 ? 19.643 1.490 -30.967 1.00 85.94 106 GLU A CA 1
ATOM 820 C C . GLU A 1 106 ? 19.874 1.101 -29.498 1.00 85.94 106 GLU A C 1
ATOM 822 O O . GLU A 1 106 ? 19.633 -0.047 -29.109 1.00 85.94 106 GLU A O 1
ATOM 827 N N . SER A 1 107 ? 20.231 2.071 -28.650 1.00 85.12 107 SER A N 1
ATOM 828 C CA . SER A 1 107 ? 20.305 1.900 -27.191 1.00 85.12 107 SER A CA 1
ATOM 829 C C . SER A 1 107 ? 18.956 1.483 -26.614 1.00 85.12 107 SER A C 1
ATOM 831 O O . SER A 1 107 ? 18.882 0.496 -25.882 1.00 85.12 107 SER A O 1
ATOM 833 N N . LEU A 1 108 ? 17.887 2.191 -26.990 1.00 86.62 108 LEU A N 1
ATOM 834 C CA . LEU A 1 108 ? 16.524 1.894 -26.554 1.00 86.62 108 LEU A CA 1
ATOM 835 C C . LEU A 1 108 ? 16.101 0.494 -26.994 1.00 86.62 108 LEU A C 1
ATOM 837 O O . LEU A 1 108 ? 15.637 -0.286 -26.167 1.00 86.62 108 LEU A O 1
ATOM 841 N N . LYS A 1 109 ? 16.331 0.130 -28.264 1.00 88.81 109 LYS A N 1
ATOM 842 C CA . LYS A 1 109 ? 16.056 -1.222 -28.778 1.00 88.81 109 LYS A CA 1
ATOM 843 C C . LYS A 1 109 ? 16.798 -2.302 -27.993 1.00 88.81 109 LYS A C 1
ATOM 845 O O . LYS A 1 109 ? 16.204 -3.323 -27.663 1.00 88.81 109 LYS A O 1
ATOM 850 N N . THR A 1 110 ? 18.061 -2.060 -27.652 1.00 87.81 110 THR A N 1
ATOM 851 C CA . THR A 1 110 ? 18.881 -3.000 -26.872 1.00 87.81 110 THR A CA 1
ATOM 852 C C . THR A 1 110 ? 18.367 -3.156 -25.436 1.00 87.81 110 THR A C 1
ATOM 854 O O . THR A 1 110 ? 18.487 -4.227 -24.849 1.00 87.81 110 THR A O 1
ATOM 857 N N . GLN A 1 111 ? 17.762 -2.111 -24.868 1.00 87.06 111 GLN A N 1
ATOM 858 C CA . GLN A 1 111 ? 17.211 -2.110 -23.509 1.00 87.06 111 GLN A CA 1
ATOM 859 C C . GLN A 1 111 ? 15.775 -2.654 -23.426 1.00 87.06 111 GLN A C 1
ATOM 861 O O . GLN A 1 111 ? 15.316 -2.979 -22.328 1.00 87.06 111 GLN A O 1
ATOM 866 N N . MET A 1 112 ? 15.071 -2.816 -24.555 1.00 88.50 112 MET A N 1
ATOM 867 C CA . MET A 1 112 ? 13.693 -3.332 -24.593 1.00 88.50 112 MET A CA 1
ATOM 868 C C . MET A 1 112 ? 13.505 -4.665 -23.850 1.00 88.50 112 MET A C 1
ATOM 870 O O . MET A 1 112 ? 12.550 -4.752 -23.078 1.00 88.50 112 MET A O 1
ATOM 874 N N . PRO A 1 113 ? 14.379 -5.687 -23.982 1.00 90.44 113 PRO A N 1
ATOM 875 C CA . PRO A 1 113 ? 14.220 -6.935 -23.236 1.00 90.44 113 PRO A CA 1
ATOM 876 C C . PRO A 1 113 ? 14.219 -6.719 -21.716 1.00 90.44 113 PRO A C 1
ATOM 878 O O . PRO A 1 113 ? 13.389 -7.289 -21.011 1.00 90.44 113 PRO A O 1
ATOM 881 N N . MET A 1 114 ? 15.088 -5.837 -21.210 1.00 88.62 114 MET A N 1
ATOM 882 C CA . MET A 1 114 ? 15.151 -5.494 -19.786 1.00 88.62 114 MET A CA 1
ATOM 883 C C . MET A 1 114 ? 13.900 -4.733 -19.331 1.00 88.62 114 MET A C 1
ATOM 885 O O . MET A 1 114 ? 13.336 -5.046 -18.282 1.00 88.62 114 MET A O 1
ATOM 889 N N . ALA A 1 115 ? 13.432 -3.771 -20.133 1.00 88.50 115 ALA A N 1
ATOM 890 C CA . ALA A 1 115 ? 12.210 -3.021 -19.851 1.00 88.50 115 ALA A CA 1
ATOM 891 C C . ALA A 1 115 ? 10.972 -3.934 -19.823 1.00 88.50 115 ALA A C 1
ATOM 893 O O . ALA A 1 115 ? 10.135 -3.799 -18.931 1.00 88.50 115 ALA A O 1
ATOM 894 N N . ILE A 1 116 ? 10.882 -4.902 -20.741 1.00 91.38 116 ILE A N 1
ATOM 895 C CA . ILE A 1 116 ? 9.800 -5.896 -20.787 1.00 91.38 116 ILE A CA 1
ATOM 896 C C . ILE A 1 116 ? 9.807 -6.761 -19.526 1.00 91.38 116 ILE A C 1
ATOM 898 O O . ILE A 1 116 ? 8.755 -6.945 -18.915 1.00 91.38 116 ILE A O 1
ATOM 902 N N . VAL A 1 117 ? 10.974 -7.256 -19.100 1.00 91.38 117 VAL A N 1
ATOM 903 C CA . VAL A 1 117 ? 11.095 -8.033 -17.856 1.00 91.38 117 VAL A CA 1
ATOM 904 C C . VAL A 1 117 ? 10.658 -7.192 -16.655 1.00 91.38 117 VAL A C 1
ATOM 906 O O . VAL A 1 117 ? 9.840 -7.646 -15.859 1.00 91.38 117 VAL A O 1
ATOM 909 N N . MET A 1 118 ? 11.113 -5.940 -16.544 1.00 88.69 118 MET A N 1
ATOM 910 C CA . MET A 1 118 ? 10.688 -5.055 -15.452 1.00 88.69 118 MET A CA 1
ATOM 911 C C . MET A 1 118 ? 9.183 -4.769 -15.458 1.00 88.69 118 MET A C 1
ATOM 913 O O . MET A 1 118 ? 8.552 -4.723 -14.400 1.00 88.69 118 MET A O 1
ATOM 917 N N . LEU A 1 119 ? 8.586 -4.609 -16.638 1.00 89.00 119 LEU A N 1
ATOM 918 C CA . LEU A 1 119 ? 7.150 -4.390 -16.785 1.00 89.00 119 LEU A CA 1
ATOM 919 C C . LEU A 1 119 ? 6.341 -5.656 -16.463 1.00 89.00 119 LEU A C 1
ATOM 921 O O . LEU A 1 119 ? 5.259 -5.553 -15.897 1.00 89.00 119 LEU A O 1
ATOM 925 N N . MET A 1 120 ? 6.882 -6.844 -16.740 1.00 92.00 120 MET A N 1
ATOM 926 C CA . MET A 1 120 ? 6.324 -8.135 -16.314 1.00 92.00 120 MET A CA 1
ATOM 927 C C . MET A 1 120 ? 6.389 -8.334 -14.793 1.00 92.00 120 MET A C 1
ATOM 929 O O . MET A 1 120 ? 5.479 -8.926 -14.211 1.00 92.00 120 MET A O 1
ATOM 933 N N . LEU A 1 121 ? 7.425 -7.816 -14.127 1.00 89.44 121 LEU A N 1
ATOM 934 C CA . LEU A 1 121 ? 7.551 -7.868 -12.665 1.00 89.44 121 LEU A CA 1
ATOM 935 C C . LEU A 1 121 ? 6.606 -6.890 -11.955 1.00 89.44 121 LEU A C 1
ATOM 937 O O . LEU A 1 121 ? 6.148 -7.181 -10.848 1.00 89.44 121 LEU A O 1
ATOM 941 N N . LEU A 1 122 ? 6.272 -5.762 -12.587 1.00 87.38 122 LEU A N 1
ATOM 942 C CA . LEU A 1 122 ? 5.383 -4.743 -12.028 1.00 87.38 122 LEU A CA 1
ATOM 943 C C . LEU A 1 122 ? 4.045 -5.306 -11.494 1.00 87.38 122 LEU A C 1
ATOM 945 O O . LEU A 1 122 ? 3.750 -5.075 -10.320 1.00 87.38 122 LEU A O 1
ATOM 949 N N . PRO A 1 123 ? 3.231 -6.066 -12.260 1.00 84.62 123 PRO A N 1
A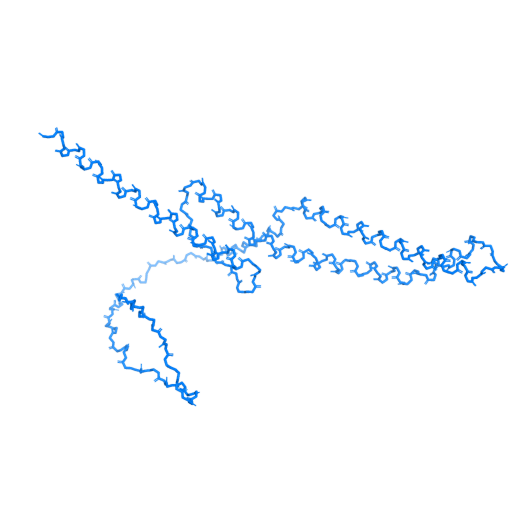TOM 950 C CA . PRO A 1 123 ? 1.963 -6.598 -11.757 1.00 84.62 123 PRO A CA 1
ATOM 951 C C . PRO A 1 123 ? 2.150 -7.606 -10.617 1.00 84.62 123 PRO A C 1
ATOM 953 O O . PRO A 1 123 ? 1.302 -7.683 -9.726 1.00 84.62 123 PRO A O 1
ATOM 956 N N . VAL A 1 124 ? 3.258 -8.356 -10.605 1.00 87.69 124 VAL A N 1
ATOM 957 C CA . VAL A 1 124 ? 3.591 -9.280 -9.511 1.00 87.69 124 VAL A CA 1
ATOM 958 C C . VAL A 1 124 ? 3.872 -8.492 -8.233 1.00 87.69 124 VAL A C 1
ATOM 960 O O . VAL A 1 124 ? 3.263 -8.763 -7.197 1.00 87.69 124 VAL A O 1
ATOM 963 N N . PHE A 1 125 ? 4.714 -7.463 -8.324 1.00 84.88 125 PHE A N 1
ATOM 964 C CA . PHE A 1 125 ? 5.064 -6.598 -7.201 1.00 84.88 125 PHE A CA 1
ATOM 965 C C . PHE A 1 125 ? 3.857 -5.809 -6.674 1.00 84.88 125 PHE A C 1
ATOM 967 O O . PHE A 1 125 ? 3.637 -5.719 -5.464 1.00 84.88 125 PHE A O 1
ATOM 974 N N . MET A 1 126 ? 3.022 -5.287 -7.577 1.00 84.19 126 MET A N 1
ATOM 975 C CA . MET A 1 126 ? 1.765 -4.629 -7.221 1.00 84.19 126 MET A CA 1
ATOM 976 C C . MET A 1 126 ? 0.831 -5.586 -6.484 1.00 84.19 126 MET A C 1
ATOM 978 O O . MET A 1 126 ? 0.271 -5.221 -5.451 1.00 84.19 126 MET A O 1
ATOM 982 N N . ARG A 1 127 ? 0.655 -6.814 -6.989 1.00 81.38 127 ARG A N 1
ATOM 983 C CA . ARG A 1 127 ? -0.213 -7.812 -6.357 1.00 81.38 127 ARG A CA 1
ATOM 984 C C . ARG A 1 127 ? 0.260 -8.151 -4.950 1.00 81.38 127 ARG A C 1
ATOM 986 O O . ARG A 1 127 ? -0.574 -8.246 -4.050 1.00 81.38 127 ARG A O 1
ATOM 993 N N . ASP A 1 128 ? 1.562 -8.318 -4.760 1.00 84.44 128 ASP A N 1
ATOM 994 C CA . ASP A 1 128 ? 2.133 -8.628 -3.452 1.00 84.44 128 ASP A CA 1
ATOM 995 C C . ASP A 1 128 ? 1.969 -7.458 -2.470 1.00 84.44 128 ASP A C 1
ATOM 997 O O . ASP A 1 128 ? 1.413 -7.622 -1.380 1.00 84.44 128 ASP A O 1
ATOM 1001 N N . SER A 1 129 ? 2.288 -6.241 -2.917 1.00 81.25 129 SER A N 1
ATOM 1002 C CA . SER A 1 129 ? 2.102 -5.009 -2.140 1.00 81.25 129 SER A CA 1
ATOM 1003 C C . SER A 1 129 ? 0.642 -4.802 -1.720 1.00 81.25 129 SER A C 1
ATOM 1005 O O . SER A 1 129 ? 0.348 -4.484 -0.565 1.00 81.25 129 SER A O 1
ATOM 1007 N N . MET A 1 130 ? -0.303 -5.032 -2.637 1.00 80.50 130 MET A N 1
ATOM 1008 C CA . MET A 1 130 ? -1.735 -4.955 -2.339 1.00 80.50 130 MET A CA 1
ATOM 1009 C C . MET A 1 130 ? -2.172 -6.041 -1.355 1.00 80.50 130 MET A C 1
ATOM 1011 O O . MET A 1 130 ? -2.964 -5.769 -0.454 1.00 80.50 130 MET A O 1
ATOM 1015 N N . LYS A 1 131 ? -1.661 -7.269 -1.487 1.00 80.56 131 LYS A N 1
ATOM 1016 C CA . LYS A 1 131 ? -1.979 -8.369 -0.569 1.00 80.56 131 LYS A CA 1
ATOM 1017 C C . LYS A 1 131 ? -1.512 -8.052 0.851 1.00 80.56 131 LYS A C 1
ATOM 1019 O O . LYS A 1 131 ? -2.269 -8.274 1.797 1.00 80.56 131 LYS A O 1
ATOM 1024 N N . LEU A 1 132 ? -0.316 -7.486 0.991 1.00 76.69 132 LEU A N 1
ATOM 1025 C CA . LEU A 1 132 ? 0.218 -7.034 2.270 1.00 76.69 132 LEU A CA 1
ATOM 1026 C C . LEU A 1 132 ? -0.633 -5.897 2.858 1.00 76.69 132 LEU A C 1
ATOM 1028 O O . LEU A 1 132 ? -1.069 -5.988 4.005 1.00 76.69 132 LEU A O 1
ATOM 1032 N N . SER A 1 133 ? -0.964 -4.878 2.057 1.00 77.69 133 SER A N 1
ATOM 1033 C CA . SER A 1 133 ? -1.846 -3.776 2.475 1.00 77.69 133 SER A CA 1
ATOM 1034 C C . SER A 1 133 ? -3.214 -4.277 2.950 1.00 77.69 133 SER A C 1
ATOM 1036 O O . SER A 1 133 ? -3.692 -3.876 4.011 1.00 77.69 133 SER A O 1
ATOM 1038 N N . ASN A 1 134 ? -3.821 -5.216 2.222 1.00 75.31 134 ASN A N 1
ATOM 1039 C CA . ASN A 1 134 ? -5.107 -5.812 2.588 1.00 75.31 134 ASN A CA 1
ATOM 1040 C C . ASN A 1 134 ? -5.028 -6.596 3.901 1.00 75.31 134 ASN A C 1
ATOM 1042 O O . ASN A 1 134 ? -5.959 -6.546 4.710 1.00 75.31 134 ASN A O 1
ATOM 1046 N N . ARG A 1 135 ? -3.906 -7.284 4.142 1.00 76.12 135 ARG A N 1
ATOM 1047 C CA . ARG A 1 135 ? -3.662 -7.997 5.398 1.00 76.12 135 ARG A CA 1
ATOM 1048 C C . ARG A 1 135 ? -3.557 -7.042 6.591 1.00 76.12 135 ARG A C 1
ATOM 1050 O O . ARG A 1 135 ? -4.012 -7.395 7.673 1.00 76.12 135 ARG A O 1
ATOM 1057 N N . PHE A 1 136 ? -3.046 -5.827 6.392 1.00 75.06 136 PHE A N 1
ATOM 1058 C CA . PHE A 1 136 ? -3.032 -4.785 7.424 1.00 75.06 136 PHE A CA 1
ATOM 1059 C C . PHE A 1 136 ? -4.392 -4.103 7.619 1.00 75.06 136 PHE A C 1
ATOM 1061 O O . PHE A 1 136 ? -4.792 -3.840 8.754 1.00 75.06 136 PHE A O 1
ATOM 1068 N N . ALA A 1 137 ? -5.114 -3.826 6.533 1.00 78.25 137 ALA A N 1
ATOM 1069 C CA . ALA A 1 137 ? -6.352 -3.051 6.573 1.00 78.25 137 ALA A CA 1
ATOM 1070 C C . ALA A 1 137 ? -7.500 -3.775 7.301 1.00 78.25 137 ALA A C 1
ATOM 1072 O O . ALA A 1 137 ? -8.287 -3.140 8.004 1.00 78.25 137 ALA A O 1
ATOM 1073 N N . GLY A 1 138 ? -7.595 -5.102 7.161 1.00 78.12 138 GLY A N 1
ATOM 1074 C CA . GLY A 1 138 ? -8.674 -5.901 7.754 1.00 78.12 138 GLY A CA 1
ATOM 1075 C C . GLY A 1 138 ? -8.744 -5.817 9.289 1.00 78.12 138 GLY A C 1
ATOM 1076 O O . GLY A 1 138 ? -9.786 -5.423 9.823 1.00 78.12 138 GLY A O 1
ATOM 1077 N N . PRO A 1 139 ? -7.666 -6.166 10.017 1.00 80.56 139 PRO A N 1
ATOM 1078 C CA . PRO A 1 139 ? -7.610 -6.041 11.474 1.00 80.56 139 PRO A CA 1
ATOM 1079 C C . PRO A 1 139 ? -7.805 -4.600 11.961 1.00 80.56 139 PRO A C 1
ATOM 1081 O O . PRO A 1 139 ? -8.598 -4.369 12.874 1.00 80.56 139 PRO A O 1
ATOM 1084 N N . MET A 1 140 ? -7.179 -3.625 11.294 1.00 82.94 140 MET A N 1
ATOM 1085 C CA . MET A 1 140 ? -7.278 -2.206 11.656 1.00 82.94 140 MET A CA 1
ATOM 1086 C C . MET A 1 140 ? -8.716 -1.675 11.567 1.00 82.94 140 MET A C 1
ATOM 1088 O O . MET A 1 140 ? -9.182 -0.948 12.444 1.00 82.94 140 MET A O 1
ATOM 1092 N N . PHE A 1 141 ? -9.469 -2.083 10.542 1.00 82.25 141 PHE A N 1
ATOM 1093 C CA . PHE A 1 141 ? -10.880 -1.718 10.421 1.00 82.25 141 PHE A CA 1
ATOM 1094 C C . PHE A 1 141 ? -11.734 -2.285 11.565 1.00 82.25 141 PHE A C 1
ATOM 1096 O O . PHE A 1 141 ? -12.603 -1.587 12.097 1.00 82.25 141 PHE A O 1
ATOM 1103 N N . ARG A 1 142 ? -11.480 -3.536 11.977 1.00 81.12 142 ARG A N 1
ATOM 1104 C CA . ARG A 1 142 ? -12.164 -4.154 13.127 1.00 81.12 142 ARG A CA 1
ATOM 1105 C C . ARG A 1 142 ? -11.863 -3.398 14.420 1.00 81.12 142 ARG A C 1
ATOM 1107 O O . ARG A 1 142 ? -12.799 -3.100 15.155 1.00 81.12 142 ARG A O 1
ATOM 1114 N N . LEU A 1 143 ? -10.600 -3.032 14.644 1.00 84.75 143 LEU A N 1
ATOM 1115 C CA . LEU A 1 143 ? -10.184 -2.244 15.805 1.00 84.75 143 LEU A CA 1
ATOM 1116 C C . LEU A 1 143 ? -10.883 -0.879 15.838 1.00 84.75 143 LEU A C 1
ATOM 1118 O O . LEU A 1 143 ? -11.492 -0.518 16.840 1.00 84.75 143 LEU A O 1
ATOM 1122 N N . ARG A 1 144 ? -10.892 -0.151 14.714 1.00 84.44 144 ARG A N 1
ATOM 1123 C CA . ARG A 1 144 ? -11.583 1.145 14.603 1.00 84.44 144 ARG A CA 1
ATOM 1124 C C . ARG A 1 144 ? -13.084 1.036 14.878 1.00 84.44 144 ARG A C 1
ATOM 1126 O O . ARG A 1 144 ? -13.666 1.933 15.480 1.00 84.44 144 ARG A O 1
ATOM 1133 N N . THR A 1 145 ? -13.716 -0.043 14.425 1.00 83.12 145 THR A N 1
ATOM 1134 C CA . THR A 1 145 ? -15.153 -0.272 14.640 1.00 83.12 145 THR A CA 1
ATOM 1135 C C . THR A 1 145 ? -15.457 -0.532 16.114 1.00 83.12 145 THR A C 1
ATOM 1137 O O . THR A 1 145 ? -16.418 0.021 16.646 1.00 83.12 145 THR A O 1
ATOM 1140 N N . ALA A 1 146 ? -14.617 -1.314 16.791 1.00 85.00 146 ALA A N 1
ATOM 1141 C CA . ALA A 1 146 ? -14.752 -1.554 18.221 1.00 85.00 146 ALA A CA 1
ATOM 1142 C C . ALA A 1 146 ? -14.506 -0.281 19.038 1.00 85.00 146 ALA A C 1
ATOM 1144 O O . ALA A 1 146 ? -15.343 0.068 19.859 1.00 85.00 146 ALA A O 1
ATOM 1145 N N . LEU A 1 147 ? -13.453 0.486 18.729 1.00 86.38 147 LEU A N 1
ATOM 1146 C CA . LEU A 1 147 ? -13.208 1.800 19.340 1.00 86.38 147 LEU A CA 1
ATOM 1147 C C . LEU A 1 147 ? -14.412 2.736 19.198 1.00 86.38 147 LEU A C 1
ATOM 1149 O O . LEU A 1 147 ? -14.802 3.398 20.153 1.00 86.38 147 LEU A O 1
ATOM 1153 N N . ARG A 1 148 ? -15.033 2.774 18.014 1.00 86.88 148 ARG A N 1
ATOM 1154 C CA . ARG A 1 148 ? -16.231 3.591 17.786 1.00 86.88 148 ARG A CA 1
ATOM 1155 C C . ARG A 1 148 ? -17.425 3.124 18.616 1.00 86.88 148 ARG A C 1
ATOM 1157 O O . ARG A 1 148 ? -18.222 3.956 19.025 1.00 86.88 148 ARG A O 1
ATOM 1164 N N . SER A 1 149 ? -17.551 1.822 18.832 1.00 85.81 149 SER A N 1
ATOM 1165 C CA . SER A 1 149 ? -18.645 1.241 19.610 1.00 85.81 149 SER A CA 1
ATOM 1166 C C . SER A 1 149 ? -18.459 1.528 21.107 1.00 85.81 149 SER A C 1
ATOM 1168 O O . SER A 1 149 ? -19.403 1.973 21.750 1.00 85.81 149 SER A O 1
ATOM 1170 N N . VAL A 1 150 ? -17.223 1.427 21.617 1.00 87.06 150 VAL A N 1
ATOM 1171 C CA . VAL A 1 150 ? -16.852 1.869 22.976 1.00 87.06 150 VAL A CA 1
ATOM 1172 C C . VAL A 1 150 ? -17.134 3.360 23.167 1.00 87.06 150 VAL A C 1
ATOM 1174 O O . VAL A 1 150 ? -17.738 3.753 24.156 1.00 87.06 150 VAL A O 1
ATOM 1177 N N . ALA A 1 151 ? -16.773 4.198 22.190 1.00 86.19 151 ALA A N 1
ATOM 1178 C CA . ALA A 1 151 ? -17.043 5.638 22.235 1.00 86.19 151 ALA A CA 1
ATOM 1179 C C . ALA A 1 151 ? -18.542 6.000 22.204 1.00 86.19 151 ALA A C 1
ATOM 1181 O O . ALA A 1 151 ? -18.894 7.153 22.433 1.00 86.19 151 ALA A O 1
ATOM 1182 N N . GLN A 1 152 ? -19.418 5.047 21.878 1.00 87.38 152 GLN A N 1
ATOM 1183 C CA . GLN A 1 152 ? -20.874 5.206 21.881 1.00 87.38 152 GLN A CA 1
ATOM 1184 C C . GLN A 1 152 ? -21.532 4.502 23.077 1.00 87.38 152 GLN A C 1
ATOM 1186 O O . GLN A 1 152 ? -22.741 4.281 23.043 1.00 87.38 152 GLN A O 1
ATOM 1191 N N . ASP A 1 153 ? -20.750 4.108 24.090 1.00 80.19 153 ASP A N 1
ATOM 1192 C CA . ASP A 1 153 ? -21.202 3.338 25.257 1.00 80.19 153 ASP A CA 1
ATOM 1193 C C . ASP A 1 153 ? -21.903 2.013 24.903 1.00 80.19 153 ASP A C 1
ATOM 1195 O O . ASP A 1 153 ? -22.642 1.447 25.712 1.00 80.19 153 ASP A O 1
ATOM 1199 N N . GLN A 1 154 ? -21.670 1.485 23.696 1.00 78.81 154 GLN A N 1
ATOM 1200 C CA . GLN A 1 154 ? -22.222 0.197 23.293 1.00 78.81 154 GLN A CA 1
ATOM 1201 C C . GLN A 1 154 ? -21.376 -0.940 23.874 1.00 78.81 154 GLN A C 1
ATOM 1203 O O . GLN A 1 154 ? -20.146 -0.851 23.858 1.00 78.81 154 GLN A O 1
ATOM 1208 N N . PRO A 1 155 ? -22.001 -2.038 24.334 1.00 70.69 155 PRO A N 1
ATOM 1209 C CA . PRO A 1 155 ? -21.266 -3.190 24.833 1.00 70.69 155 PRO A CA 1
ATOM 1210 C C . PRO A 1 155 ? -20.452 -3.812 23.695 1.00 70.69 155 PRO A C 1
ATOM 1212 O O . PRO A 1 155 ? -20.999 -4.311 22.708 1.00 70.69 155 PRO A O 1
ATOM 1215 N N . THR A 1 156 ? -19.128 -3.786 23.827 1.00 74.69 156 THR A N 1
ATOM 1216 C CA . THR A 1 156 ? -18.209 -4.438 22.892 1.00 74.69 156 THR A CA 1
ATOM 1217 C C . THR A 1 156 ? -17.500 -5.583 23.582 1.00 74.69 156 THR A C 1
ATOM 1219 O O . THR A 1 156 ? -16.875 -5.370 24.607 1.00 74.69 156 THR A O 1
ATOM 1222 N N . GLY A 1 157 ? -17.542 -6.781 23.000 1.00 74.88 157 GLY A N 1
ATOM 1223 C CA . GLY A 1 157 ? -16.722 -7.894 23.479 1.00 74.88 157 GLY A CA 1
ATOM 1224 C C . GLY A 1 157 ? -15.233 -7.730 23.126 1.00 74.88 157 GLY A C 1
ATOM 1225 O O . GLY A 1 157 ? -14.897 -6.970 22.210 1.00 74.88 157 GLY A O 1
ATOM 1226 N N . PRO A 1 158 ? -14.339 -8.482 23.795 1.00 76.38 158 PRO A N 1
ATOM 1227 C CA . PRO A 1 158 ? -12.903 -8.442 23.539 1.00 76.38 158 PRO A CA 1
ATOM 1228 C C . PRO A 1 158 ? -12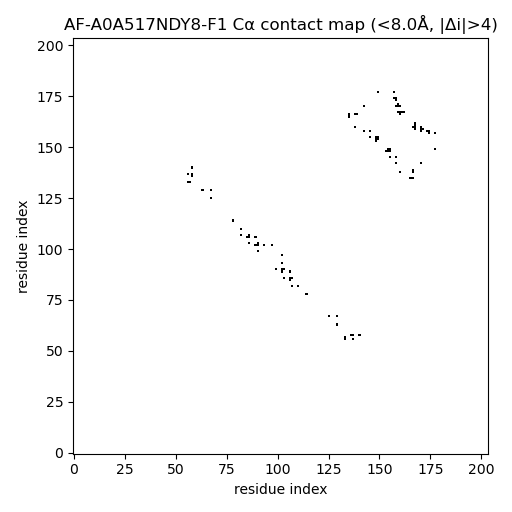.571 -8.835 22.094 1.00 76.38 158 PRO A C 1
ATOM 1230 O O . PRO A 1 158 ? -13.173 -9.739 21.502 1.00 76.38 158 PRO A O 1
ATOM 1233 N N . ILE A 1 159 ? -11.579 -8.164 21.508 1.00 80.19 159 ILE A N 1
ATOM 1234 C CA . ILE A 1 159 ? -11.128 -8.423 20.140 1.00 80.19 159 ILE A CA 1
ATOM 1235 C C . ILE A 1 159 ? -9.968 -9.410 20.173 1.00 80.19 159 ILE A C 1
ATOM 1237 O O . ILE A 1 159 ? -8.958 -9.183 20.832 1.00 80.19 159 ILE A O 1
ATOM 1241 N N . ASN A 1 160 ? -10.078 -10.478 19.386 1.00 75.56 160 ASN A N 1
ATOM 1242 C CA . ASN A 1 160 ? -8.969 -11.390 19.131 1.00 75.56 160 ASN A CA 1
ATOM 1243 C C . ASN A 1 160 ? -8.649 -11.434 17.623 1.00 75.56 160 ASN A C 1
ATOM 1245 O O . ASN A 1 160 ? -9.552 -11.534 16.771 1.00 75.56 160 ASN A O 1
ATOM 1249 N N . PHE A 1 161 ? -7.364 -11.303 17.286 1.00 76.81 161 PHE A N 1
ATOM 1250 C CA . PHE A 1 161 ? -6.844 -11.436 15.922 1.00 76.81 161 PHE A CA 1
ATOM 1251 C C . PHE A 1 161 ? -6.209 -12.820 15.717 1.00 76.81 161 PHE A C 1
ATOM 1253 O O . PHE A 1 161 ? -5.995 -13.566 16.666 1.00 76.81 161 PHE A O 1
ATOM 1260 N N . ARG A 1 162 ? -5.928 -13.216 14.469 1.00 74.88 162 ARG A N 1
ATOM 1261 C CA . ARG A 1 162 ? -5.331 -14.534 14.181 1.00 74.88 162 ARG A CA 1
ATOM 1262 C C . ARG A 1 162 ? -3.837 -14.555 14.492 1.00 74.88 162 ARG A C 1
ATOM 1264 O O . ARG A 1 162 ? -3.144 -13.559 14.284 1.00 74.88 162 ARG A O 1
ATOM 1271 N N . ALA A 1 163 ? -3.341 -15.696 14.977 1.00 56.72 163 ALA A N 1
ATOM 1272 C CA . ALA A 1 163 ? -1.927 -15.888 15.294 1.00 56.72 163 ALA A CA 1
ATOM 1273 C C . ALA A 1 163 ? -1.034 -15.544 14.085 1.00 56.72 163 ALA A C 1
ATOM 1275 O O . ALA A 1 163 ? -1.290 -16.004 12.971 1.00 56.72 163 ALA A O 1
ATOM 1276 N N . GLY A 1 164 ? -0.011 -14.712 14.310 1.00 65.56 164 GLY A N 1
ATOM 1277 C CA . GLY A 1 164 ? 0.927 -14.253 13.278 1.00 65.56 164 GLY A CA 1
ATOM 1278 C C . GLY A 1 164 ? 0.541 -12.962 12.543 1.00 65.56 164 GLY A C 1
ATOM 1279 O O . GLY A 1 164 ? 1.243 -12.580 11.605 1.00 65.56 164 GLY A O 1
ATOM 1280 N N . ASP A 1 165 ? -0.550 -12.289 12.921 1.00 73.44 165 ASP A N 1
ATOM 1281 C CA . ASP A 1 165 ? -0.874 -10.949 12.417 1.00 73.44 165 ASP A CA 1
ATOM 1282 C C . ASP A 1 165 ? -0.141 -9.849 13.199 1.00 73.44 165 ASP A C 1
ATOM 1284 O O . ASP A 1 165 ? -0.047 -9.892 14.422 1.00 73.44 165 ASP A O 1
ATOM 1288 N N . PHE A 1 166 ? 0.316 -8.817 12.486 1.00 73.38 166 PHE A N 1
ATOM 1289 C CA . PHE A 1 166 ? 1.068 -7.682 13.042 1.00 73.38 166 PHE A CA 1
ATOM 1290 C C . PHE A 1 166 ? 0.316 -6.872 14.117 1.00 73.38 166 PHE A C 1
ATOM 1292 O O . PHE A 1 166 ? 0.922 -6.075 14.817 1.00 73.38 166 PHE A O 1
ATOM 1299 N N . TRP A 1 167 ? -1.002 -7.054 14.237 1.00 81.12 167 TRP A N 1
ATOM 1300 C CA . TRP A 1 167 ? -1.878 -6.274 15.120 1.00 81.12 167 TRP A CA 1
ATOM 1301 C C . TRP A 1 167 ? -2.243 -6.988 16.427 1.00 81.12 167 TRP A C 1
ATOM 1303 O O . TRP A 1 167 ? -3.132 -6.530 17.140 1.00 81.12 167 TRP A O 1
ATOM 1313 N N . GLN A 1 168 ? -1.604 -8.119 16.735 1.00 83.31 168 GLN A N 1
ATOM 1314 C CA . GLN A 1 168 ? -1.872 -8.870 17.966 1.00 83.31 168 GLN A CA 1
ATOM 1315 C C . GLN A 1 168 ? -1.649 -8.029 19.221 1.00 83.31 168 GLN A C 1
ATOM 1317 O O . GLN A 1 168 ? -2.535 -7.964 20.067 1.00 83.31 168 GLN A O 1
ATOM 1322 N N . GLU A 1 169 ? -0.519 -7.328 19.300 1.00 83.62 169 GLU A N 1
ATOM 1323 C CA . GLU A 1 169 ? -0.193 -6.465 20.441 1.00 83.62 169 GLU A CA 1
ATOM 1324 C C . GLU A 1 169 ? -1.246 -5.364 20.621 1.00 83.62 169 GLU A C 1
ATOM 1326 O O . GLU A 1 169 ? -1.801 -5.211 21.702 1.00 83.62 169 GLU A O 1
ATOM 1331 N N . ALA A 1 170 ? -1.657 -4.710 19.531 1.00 84.50 170 ALA A N 1
ATOM 1332 C CA . ALA A 1 170 ? -2.713 -3.699 19.580 1.00 84.50 170 ALA A CA 1
ATOM 1333 C C . ALA A 1 170 ? -4.079 -4.255 20.036 1.00 84.50 170 ALA A C 1
ATOM 1335 O O . ALA A 1 170 ? -4.850 -3.538 20.671 1.00 84.50 170 ALA A O 1
ATOM 1336 N N . ALA A 1 171 ? -4.407 -5.517 19.723 1.00 85.94 171 ALA A N 1
ATOM 1337 C CA . ALA A 1 171 ? -5.600 -6.167 20.277 1.00 85.94 171 ALA A CA 1
ATOM 1338 C C . ALA A 1 171 ? -5.475 -6.409 21.780 1.00 85.94 171 ALA A C 1
ATOM 1340 O O . ALA A 1 171 ? -6.444 -6.196 22.506 1.00 85.94 171 ALA A O 1
ATOM 1341 N N . VAL A 1 172 ? -4.305 -6.858 22.239 1.00 86.62 172 VAL A N 1
ATOM 1342 C CA . VAL A 1 172 ? -4.040 -7.066 23.666 1.00 86.62 172 VAL A CA 1
ATOM 1343 C C . VAL A 1 172 ? -4.198 -5.745 24.414 1.00 86.62 172 VAL A C 1
ATOM 1345 O O . VAL A 1 172 ? -4.990 -5.681 25.353 1.00 86.62 172 VAL A O 1
ATOM 1348 N N . ASP A 1 173 ? -3.553 -4.680 23.941 1.00 87.75 173 ASP A N 1
ATOM 1349 C CA . ASP A 1 173 ? -3.637 -3.349 24.548 1.00 87.75 173 ASP A CA 1
ATOM 1350 C C . ASP A 1 173 ? -5.073 -2.811 24.559 1.00 87.75 173 ASP A C 1
ATOM 1352 O O . ASP A 1 173 ? -5.535 -2.268 25.565 1.00 87.75 173 ASP A O 1
ATOM 1356 N N . PHE A 1 174 ? -5.819 -3.012 23.468 1.00 88.69 174 PHE A N 1
ATOM 1357 C CA . PHE A 1 174 ? -7.228 -2.628 23.397 1.00 88.69 174 PHE A CA 1
ATOM 1358 C C . PHE A 1 174 ? -8.087 -3.382 24.417 1.00 88.69 174 PHE A C 1
ATOM 1360 O O . PHE A 1 174 ? -8.932 -2.772 25.066 1.00 88.69 174 PHE A O 1
ATOM 1367 N N . ASN A 1 175 ? -7.873 -4.688 24.591 1.00 89.12 175 ASN A N 1
ATOM 1368 C CA . ASN A 1 175 ? -8.624 -5.480 25.565 1.00 89.12 175 ASN A CA 1
ATOM 1369 C C . ASN A 1 175 ? -8.308 -5.053 27.005 1.00 89.12 175 ASN A C 1
ATOM 1371 O O . ASN A 1 175 ? -9.220 -4.962 27.821 1.00 89.12 175 ASN A O 1
ATOM 1375 N N . VAL A 1 176 ? -7.045 -4.729 27.307 1.00 89.88 176 VAL A N 1
ATOM 1376 C CA . VAL A 1 176 ? -6.648 -4.182 28.616 1.00 89.88 176 VAL A CA 1
ATOM 1377 C C . VAL A 1 176 ? -7.323 -2.834 28.870 1.00 89.88 176 VAL A C 1
ATOM 1379 O O . VAL A 1 176 ? -7.816 -2.583 29.968 1.00 89.88 176 VAL A O 1
ATOM 1382 N N . MET A 1 177 ? -7.364 -1.960 27.862 1.00 91.25 177 MET A N 1
ATOM 1383 C CA . MET A 1 177 ? -8.069 -0.680 27.951 1.00 91.25 177 MET A CA 1
ATOM 1384 C C . MET A 1 177 ? -9.569 -0.886 28.190 1.00 91.25 177 MET A C 1
ATOM 1386 O O . MET A 1 177 ? -10.132 -0.231 29.063 1.00 91.25 177 MET A O 1
ATOM 1390 N N . LEU A 1 178 ? -10.201 -1.788 27.438 1.00 90.00 178 LEU A N 1
ATOM 1391 C CA . LEU A 1 178 ? -11.625 -2.092 27.550 1.00 90.00 178 LEU A CA 1
ATOM 1392 C C . LEU A 1 178 ? -11.980 -2.605 28.950 1.00 90.00 178 LEU A C 1
ATOM 1394 O O . LEU A 1 178 ? -12.903 -2.077 29.560 1.00 90.00 178 LEU A O 1
ATOM 1398 N N . GLN A 1 179 ? -11.198 -3.548 29.482 1.00 89.56 179 GLN A N 1
ATOM 1399 C CA . GLN A 1 179 ? -11.396 -4.088 30.827 1.00 89.56 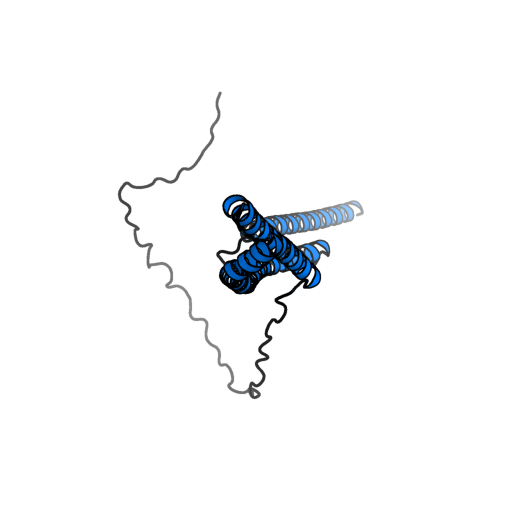179 GLN A CA 1
ATOM 1400 C C . GLN A 1 179 ? -11.338 -2.987 31.890 1.00 89.56 179 GLN A C 1
ATOM 1402 O O . GLN A 1 179 ? -12.240 -2.871 32.710 1.00 89.56 179 GLN A O 1
ATOM 1407 N N . LYS A 1 180 ? -10.327 -2.110 31.830 1.00 90.31 180 LYS A N 1
ATOM 1408 C CA . LYS A 1 180 ? -10.235 -0.974 32.760 1.00 90.31 180 LYS A CA 1
ATOM 1409 C C . LYS A 1 180 ? -11.446 -0.050 32.660 1.00 90.31 180 LYS A C 1
ATOM 1411 O O . LYS A 1 180 ? -11.905 0.467 33.669 1.00 90.31 180 LYS A O 1
ATOM 1416 N N . LEU A 1 181 ? -11.952 0.185 31.453 1.00 89.94 181 LEU A N 1
ATOM 1417 C CA . LEU A 1 181 ? -13.118 1.041 31.240 1.00 89.94 181 LEU A CA 1
ATOM 1418 C C . LEU A 1 181 ? -14.384 0.421 31.861 1.00 89.94 181 LEU A C 1
ATOM 1420 O O . LEU A 1 181 ? -15.153 1.124 32.514 1.00 89.94 181 LEU A O 1
ATOM 1424 N N . GLU A 1 182 ? -14.571 -0.889 31.703 1.00 88.56 182 GLU A N 1
ATOM 1425 C CA . GLU A 1 182 ? -15.667 -1.644 32.324 1.00 88.56 182 GLU A CA 1
ATOM 1426 C C . GLU A 1 182 ? -15.570 -1.641 33.859 1.00 88.56 182 GLU A C 1
ATOM 1428 O O . GLU A 1 182 ? -16.574 -1.391 34.535 1.00 88.56 182 GLU A O 1
ATOM 1433 N N . ASP A 1 183 ? -14.366 -1.818 34.409 1.00 89.81 183 ASP A N 1
ATOM 1434 C CA . ASP A 1 183 ? -14.109 -1.750 35.852 1.00 89.81 183 ASP A CA 1
ATOM 1435 C C . ASP A 1 183 ? -14.478 -0.362 36.413 1.00 89.81 183 ASP A C 1
ATOM 1437 O O . ASP A 1 183 ? -15.254 -0.258 37.367 1.00 89.81 183 ASP A O 1
ATOM 1441 N N . LEU A 1 184 ? -14.011 0.720 35.771 1.00 90.75 184 LEU A N 1
ATOM 1442 C CA . LEU A 1 184 ? -14.318 2.099 36.182 1.00 90.75 184 LEU A CA 1
ATOM 1443 C C . LEU A 1 184 ? -15.814 2.434 36.084 1.00 90.75 184 LEU A C 1
ATOM 1445 O O . LEU A 1 184 ? -16.330 3.222 36.885 1.00 90.75 184 LEU A O 1
ATOM 1449 N N . LYS A 1 185 ? -16.516 1.882 35.089 1.00 88.94 185 LYS A N 1
ATOM 1450 C CA . LYS A 1 185 ? -17.963 2.078 34.927 1.00 88.94 185 LYS A CA 1
ATOM 1451 C C . LYS A 1 185 ? -18.731 1.395 36.056 1.00 88.94 185 LYS A C 1
ATOM 1453 O O . LYS A 1 185 ? -19.607 2.017 36.652 1.00 88.94 185 LYS A O 1
ATOM 1458 N N . THR A 1 186 ? -18.339 0.170 36.394 1.00 89.56 186 THR A N 1
ATOM 1459 C CA . THR A 1 186 ? -18.930 -0.608 37.490 1.00 89.56 186 THR A CA 1
ATOM 1460 C C . THR A 1 186 ? -18.711 0.078 38.841 1.00 89.56 186 THR A C 1
ATOM 1462 O O . THR A 1 186 ? -19.651 0.226 39.623 1.00 89.56 186 THR A O 1
ATOM 1465 N N . GLU A 1 187 ? -17.498 0.577 39.099 1.00 91.00 187 GLU A N 1
ATOM 1466 C CA . GLU A 1 187 ? -17.188 1.332 40.318 1.00 91.00 187 GLU A CA 1
ATOM 1467 C C . GLU A 1 187 ? -18.047 2.603 40.423 1.00 91.00 187 GLU A C 1
ATOM 1469 O O . GLU A 1 187 ? -18.677 2.841 41.455 1.00 91.00 187 GLU A O 1
ATOM 1474 N N . ASN A 1 188 ? -18.171 3.374 39.337 1.00 92.25 188 ASN A N 1
ATOM 1475 C CA . ASN A 1 188 ? -19.023 4.567 39.301 1.00 92.25 188 ASN A CA 1
ATOM 1476 C C . ASN A 1 188 ? -20.501 4.266 39.569 1.00 92.25 188 ASN A C 1
ATOM 1478 O O . ASN A 1 188 ? -21.170 5.044 40.249 1.00 92.25 188 ASN A O 1
ATOM 1482 N N . GLU A 1 189 ? -21.034 3.171 39.029 1.00 90.88 189 GLU A N 1
ATOM 1483 C CA . GLU A 1 189 ? -22.416 2.760 39.287 1.00 90.88 189 GLU A CA 1
ATOM 1484 C C . GLU A 1 189 ? -22.620 2.388 40.762 1.00 90.88 189 GLU A C 1
ATOM 1486 O O . GLU A 1 189 ? -23.591 2.843 41.371 1.00 90.88 189 GLU A O 1
ATOM 1491 N N . SER A 1 190 ? -21.663 1.675 41.367 1.00 91.25 190 SER A N 1
ATOM 1492 C CA . SER A 1 190 ? -21.698 1.315 42.793 1.00 91.25 190 SER A CA 1
ATOM 1493 C C . SER A 1 190 ? -21.583 2.524 43.731 1.00 91.25 190 SER A C 1
ATOM 1495 O O . SER A 1 190 ? -22.208 2.562 44.790 1.00 91.25 190 SER A O 1
ATOM 1497 N N . LEU A 1 191 ? -20.804 3.541 43.353 1.00 92.31 191 LEU A N 1
ATOM 1498 C CA . LEU A 1 191 ? -20.685 4.780 44.122 1.00 92.31 191 LEU A CA 1
ATOM 1499 C C . LEU A 1 191 ? -21.966 5.611 44.009 1.00 92.31 191 LEU A C 1
ATOM 1501 O O . LEU A 1 191 ? -22.440 6.159 45.003 1.00 92.31 191 LEU A O 1
ATOM 1505 N N . LYS A 1 192 ? -22.574 5.670 42.818 1.00 91.44 192 LYS A N 1
ATOM 1506 C CA . LYS A 1 192 ? -23.858 6.356 42.616 1.00 91.44 192 LYS A CA 1
ATOM 1507 C C . LYS A 1 192 ? -24.990 5.719 43.419 1.00 91.44 192 LYS A C 1
ATOM 1509 O O . LYS A 1 192 ? -25.815 6.461 43.951 1.00 91.44 192 LYS A O 1
ATOM 1514 N N . SER A 1 193 ? -25.042 4.389 43.527 1.00 90.81 193 SER A N 1
ATOM 1515 C CA . SER A 1 193 ? -26.049 3.719 44.360 1.00 90.81 193 SER A CA 1
ATOM 1516 C C . SER A 1 193 ? -25.846 4.026 45.845 1.00 90.81 193 SER A C 1
ATOM 1518 O O . SER A 1 193 ? -26.801 4.426 46.502 1.00 90.81 193 SER A O 1
ATOM 1520 N N . GLN A 1 194 ? -24.605 3.976 46.346 1.00 90.75 194 GLN A N 1
ATOM 1521 C CA . GLN A 1 194 ? -24.279 4.319 47.740 1.00 90.75 194 GLN A CA 1
ATOM 1522 C C . GLN A 1 194 ? -24.637 5.768 48.102 1.00 90.75 194 GLN A C 1
ATOM 1524 O O . GLN A 1 194 ? -25.183 6.028 49.175 1.00 90.75 194 GLN A O 1
ATOM 1529 N N . ILE A 1 195 ? -24.359 6.723 47.206 1.00 92.25 195 ILE A N 1
ATOM 1530 C CA . ILE A 1 195 ? -24.723 8.136 47.406 1.00 92.25 195 ILE A CA 1
ATOM 1531 C C . ILE A 1 195 ? -26.243 8.297 47.469 1.00 92.25 195 ILE A C 1
ATOM 1533 O O . ILE A 1 195 ? -26.747 9.041 48.314 1.00 92.25 195 ILE A O 1
ATOM 1537 N N . ARG A 1 196 ? -26.978 7.612 46.585 1.00 90.50 196 ARG A N 1
ATOM 1538 C CA . ARG A 1 196 ? -28.443 7.661 46.557 1.00 90.50 196 ARG A CA 1
ATOM 1539 C C . ARG A 1 196 ? -29.041 7.101 47.847 1.00 90.50 196 ARG A C 1
ATOM 1541 O O . ARG A 1 196 ? -29.852 7.778 48.464 1.00 90.50 196 ARG A O 1
ATOM 1548 N N . GLU A 1 197 ? -28.567 5.941 48.295 1.00 89.31 197 GLU A N 1
ATOM 1549 C CA . GLU A 1 197 ? -28.985 5.322 49.560 1.00 89.31 197 GLU A CA 1
ATOM 1550 C C . GLU A 1 197 ? -28.684 6.222 50.767 1.00 89.31 197 GLU A C 1
ATOM 1552 O O . GLU A 1 197 ? -29.554 6.445 51.605 1.00 89.31 197 GLU A O 1
ATOM 1557 N N . SER A 1 198 ? -27.487 6.816 50.820 1.00 87.56 198 SER A N 1
ATOM 1558 C CA . SER A 1 198 ? -27.100 7.726 51.908 1.00 87.56 198 SER A CA 1
ATOM 1559 C C . SER A 1 198 ? -27.964 8.994 51.938 1.00 87.56 198 SER A C 1
ATOM 1561 O O . SER A 1 198 ? -28.325 9.479 53.010 1.00 87.56 198 SER A O 1
ATOM 1563 N N . SER A 1 199 ? -28.329 9.523 50.766 1.00 86.88 199 SER A N 1
ATOM 1564 C CA . SER A 1 199 ? -29.194 10.705 50.647 1.00 86.88 199 SER A CA 1
ATOM 1565 C C . SER A 1 199 ? -30.625 10.414 51.104 1.00 86.88 199 SER A C 1
ATOM 1567 O O . SER A 1 199 ? -31.217 11.235 51.801 1.00 86.88 199 SER A O 1
ATOM 1569 N N . ASP A 1 200 ? -31.157 9.236 50.772 1.00 85.75 200 ASP A N 1
ATOM 1570 C CA . ASP A 1 200 ? -32.493 8.809 51.195 1.00 85.75 200 ASP A CA 1
ATOM 1571 C C . ASP A 1 200 ? -32.553 8.583 52.717 1.00 85.75 200 ASP A C 1
ATOM 1573 O O . ASP A 1 200 ? -33.545 8.939 53.347 1.00 85.75 200 ASP A O 1
ATOM 1577 N N . THR A 1 201 ? -31.476 8.083 53.339 1.00 83.69 201 THR A N 1
ATOM 1578 C CA . THR A 1 201 ? -31.406 7.938 54.808 1.00 83.69 201 THR A CA 1
ATOM 1579 C C . THR A 1 201 ? -31.292 9.258 55.571 1.00 83.69 201 THR A C 1
ATOM 1581 O O . THR A 1 201 ? -31.676 9.308 56.732 1.00 83.69 201 THR A O 1
ATOM 1584 N N . ALA A 1 202 ? -30.768 10.321 54.953 1.00 79.19 202 ALA A N 1
ATOM 1585 C CA . ALA A 1 202 ? -30.578 11.616 55.612 1.00 79.19 202 ALA A CA 1
ATOM 1586 C C . ALA A 1 202 ? -31.833 12.510 55.596 1.00 79.19 202 ALA A C 1
ATOM 1588 O O . ALA A 1 202 ? -31.867 13.524 56.289 1.00 79.19 202 ALA A O 1
ATOM 1589 N N . ASN A 1 203 ? -32.838 12.164 54.785 1.00 73.12 203 ASN A N 1
ATOM 1590 C CA . ASN A 1 203 ? -34.072 12.936 54.612 1.00 73.12 203 ASN A CA 1
ATOM 1591 C C . ASN A 1 203 ? -35.282 12.323 55.354 1.00 73.12 203 ASN A C 1
ATOM 1593 O O . ASN A 1 203 ? -36.416 12.756 55.143 1.00 73.12 203 ASN A O 1
ATOM 1597 N N . VAL A 1 204 ? -35.031 11.304 56.183 1.00 58.78 204 VAL A N 1
ATOM 1598 C CA . VAL A 1 204 ? -35.978 10.647 57.103 1.00 58.78 204 VAL A CA 1
ATOM 1599 C C . VAL A 1 204 ? -35.648 11.080 58.524 1.00 58.78 204 VAL A C 1
ATOM 1601 O O . VAL A 1 204 ? -36.603 11.408 59.261 1.00 58.78 204 VAL A O 1
#

Sequence (204 aa):
MTVGRGGGHPKFGPHGEILPLDSHLQSRVSHRSYGNCPANNHYPPNHYRSMYVRSKILVDPKVQWTIVGRLVAHWCMFLVCLIAICTMVRVMFTGGDVSMGTTVVESLKTQMPMAIVMLMLLPVFMRDSMKLSNRFAGPMFRLRTALRSVAQDQPTGPINFRAGDFWQEAAVDFNVMLQKLEDLKTENESLKSQIRESSDTANV

Organism: NCBI:txid1930273

InterPro domains:
  IPR003660 HAMP domain [PS50885] (134-186)

Mean predicted aligned error: 17.33 Å

Secondary structure (DSSP, 8-state):
--------PPPPPSS---PPP-S-S-----------------PPP-----------S-S-HHHHHHHHHHHHHHHHHHHHHHHHHHHHHHHHHSTTSS-HHHHHHHHHHHHHHHHHHHHHHHHHHHHHHHHHHHHHHHHHHHHHHHHHHHTTT---PPP-PPTT-TTHHHHHHHHHHHHHHHHHHHHHHHHHHHHHHHHHHHT-